Protein AF-A0A6I4MBM7-F1 (afdb_monomer_lite)

Radius of gyration: 20.81 Å; chains: 1; bounding box: 54×32×77 Å

Secondary structure (DSSP, 8-state):
-THHHHHHHHHHHHHHHHHHHHHTTPEEPPPPSS-----TTTTT--TTEEEEE-TT----HHHHHHHHHHHHHHT-SEEEEEETT--HHHHHHHHHH-S--SSEEEEEHHHHHHH--SSHHHHHHHHTTS---EEEEEESS--S-SS-TTTTHHHHHHHTT--HHHHHHHHHHHHHHHHHHHHH-TTTHHHHHHHHHHHHHHHHTTSS---TTHHHHHHTHHHHHHHHHHHHHHS-PPP----PPPPPPTT--

pLDDT: mean 87.83, std 12.63, range [48.22, 98.44]

Foldseek 3Di:
DQPLLVVLLVVLLVVLVVLLVLLQPAAAQDQPPDPPPPDVVVVVPPPFKDKDFAPQFDDDPSLRVSQSVVCVVVVFQKEAEAELQQALLLSVLCSVQHVHSQGMMMHTVVLCVVQPQVHSLSSVLSVVVPPTRYDYHYYHDPRDDPDDNLPCPLVNCVSSVHPLCNSQVVVVVSLVSLVVLCVVDVVNSVSSVLSQLCSLVSNPPPGSHDHNCSNVCSVCVNPVSVVSSVSNVPPPRDPDPDRDPPDPDPPDD

Structure (mmCIF, N/CA/C/O backbone):
data_AF-A0A6I4MBM7-F1
#
_entry.id   AF-A0A6I4MBM7-F1
#
loop_
_atom_site.group_PDB
_atom_site.id
_atom_site.type_symbol
_atom_site.label_atom_id
_atom_site.label_alt_id
_atom_site.label_comp_id
_atom_site.label_asym_id
_atom_site.label_entity_id
_atom_site.label_seq_id
_atom_site.pdbx_PDB_ins_code
_atom_site.Cartn_x
_atom_site.Cartn_y
_atom_site.Cartn_z
_atom_site.occupancy
_atom_site.B_iso_or_equiv
_atom_site.auth_seq_id
_atom_site.auth_comp_id
_atom_site.auth_asym_id
_atom_site.auth_atom_id
_atom_site.pdbx_PDB_model_num
ATOM 1 N N . MET A 1 1 ? 20.628 -9.141 -28.224 1.00 70.56 1 MET A N 1
ATOM 2 C CA . MET A 1 1 ? 20.728 -10.347 -27.369 1.00 70.56 1 MET A CA 1
ATOM 3 C C . MET A 1 1 ? 19.476 -10.420 -26.505 1.00 70.56 1 MET A C 1
ATOM 5 O O . MET A 1 1 ? 19.372 -9.699 -25.522 1.00 70.56 1 MET A O 1
ATOM 9 N N . ILE A 1 2 ? 18.534 -11.300 -26.856 1.00 89.62 2 ILE A N 1
ATOM 10 C CA . ILE A 1 2 ? 17.172 -11.347 -26.280 1.00 89.62 2 ILE A CA 1
ATOM 11 C C . ILE A 1 2 ? 17.159 -11.727 -24.784 1.00 89.62 2 ILE A C 1
ATOM 13 O O . ILE A 1 2 ? 16.221 -11.405 -24.057 1.00 89.62 2 ILE A O 1
ATOM 17 N N . ALA A 1 3 ? 18.215 -12.387 -24.299 1.00 92.75 3 ALA A N 1
ATOM 18 C CA . ALA A 1 3 ? 18.258 -12.963 -22.958 1.00 92.75 3 ALA A CA 1
ATOM 19 C C . ALA A 1 3 ? 18.091 -11.929 -21.828 1.00 92.75 3 ALA A C 1
ATOM 21 O O . ALA A 1 3 ? 17.366 -12.198 -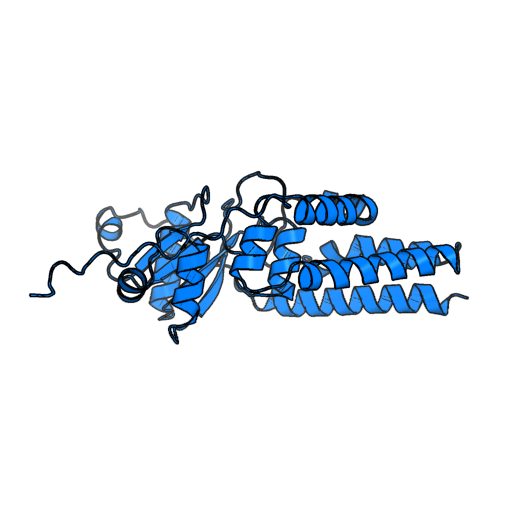20.874 1.00 92.75 3 ALA A O 1
ATOM 22 N N . VAL A 1 4 ? 18.712 -10.745 -21.922 1.00 94.12 4 VAL A N 1
ATOM 23 C CA . VAL A 1 4 ? 18.706 -9.770 -20.812 1.00 94.12 4 VAL A CA 1
ATOM 24 C C . VAL A 1 4 ? 17.314 -9.157 -20.584 1.00 94.12 4 VAL A C 1
ATOM 26 O O . VAL A 1 4 ? 16.814 -9.278 -19.462 1.00 94.12 4 VAL A O 1
ATOM 29 N N . PRO A 1 5 ? 16.628 -8.568 -21.590 1.00 94.75 5 PRO A N 1
ATOM 30 C CA . PRO A 1 5 ? 15.269 -8.056 -21.394 1.00 94.75 5 PRO A CA 1
ATOM 31 C C . PRO A 1 5 ? 14.280 -9.137 -20.948 1.00 94.75 5 PRO A C 1
ATOM 33 O O . PRO A 1 5 ? 13.441 -8.877 -20.085 1.00 94.75 5 PRO A O 1
ATOM 36 N N . ALA A 1 6 ? 14.407 -10.356 -21.485 1.00 95.56 6 ALA A N 1
ATOM 37 C CA . ALA A 1 6 ? 13.561 -11.483 -21.105 1.00 95.56 6 ALA A CA 1
ATOM 38 C C . ALA A 1 6 ? 13.753 -11.880 -19.631 1.00 95.56 6 ALA A C 1
ATOM 40 O O . ALA A 1 6 ? 12.768 -12.071 -18.918 1.00 95.56 6 ALA A O 1
ATOM 41 N N . LEU A 1 7 ? 14.999 -11.944 -19.145 1.00 96.62 7 LEU A N 1
ATOM 42 C CA . LEU A 1 7 ? 15.302 -12.236 -17.740 1.00 96.62 7 LEU A CA 1
ATOM 43 C C . LEU A 1 7 ? 14.788 -11.140 -16.798 1.00 96.62 7 LEU A C 1
ATOM 45 O O . LEU A 1 7 ? 14.188 -11.456 -15.769 1.00 96.62 7 LEU A O 1
ATOM 49 N N . VAL A 1 8 ? 14.963 -9.862 -17.155 1.00 97.19 8 VAL A N 1
ATOM 50 C CA . VAL A 1 8 ? 14.431 -8.736 -16.364 1.00 97.19 8 VAL A CA 1
ATOM 51 C C . VAL A 1 8 ? 12.903 -8.799 -16.303 1.00 97.19 8 VAL A C 1
ATOM 53 O O . VAL A 1 8 ? 12.328 -8.719 -15.215 1.00 97.19 8 VAL A O 1
ATOM 56 N N 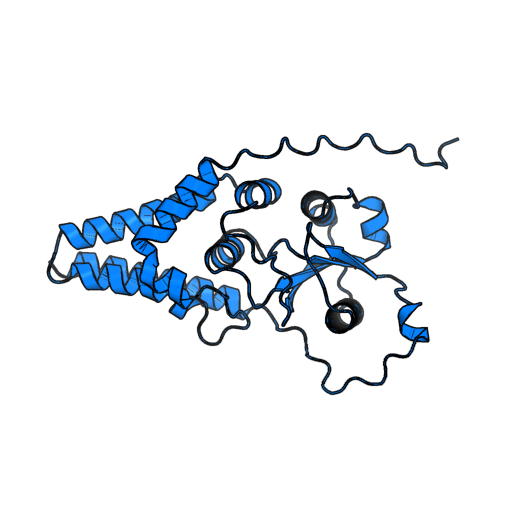. ALA A 1 9 ? 12.237 -9.005 -17.443 1.00 97.50 9 ALA A N 1
ATOM 57 C CA . ALA A 1 9 ? 10.784 -9.148 -17.502 1.00 97.50 9 ALA A CA 1
ATOM 58 C C . ALA A 1 9 ? 10.293 -10.333 -16.652 1.00 97.50 9 ALA A C 1
ATOM 60 O O . ALA A 1 9 ? 9.369 -10.173 -15.852 1.00 97.50 9 ALA A O 1
ATOM 61 N N . ALA A 1 10 ? 10.942 -11.496 -16.761 1.00 97.56 10 ALA A N 1
ATOM 62 C CA . ALA A 1 10 ? 10.609 -12.680 -15.972 1.00 97.56 10 ALA A CA 1
ATOM 63 C C . ALA A 1 10 ? 10.765 -12.432 -14.462 1.00 97.56 10 ALA A C 1
ATOM 65 O O . ALA A 1 10 ? 9.873 -12.784 -13.689 1.00 97.56 10 ALA A O 1
ATOM 66 N N . GLY A 1 11 ? 11.847 -11.768 -14.040 1.00 98.00 11 GLY A N 1
ATOM 67 C CA . GLY A 1 11 ? 12.073 -11.402 -12.639 1.00 98.00 11 GLY A CA 1
ATOM 68 C C . GLY A 1 11 ? 10.996 -10.464 -12.084 1.00 98.00 11 GLY A C 1
ATOM 69 O O . GLY A 1 11 ? 10.483 -10.690 -10.986 1.00 98.00 11 GLY A O 1
ATOM 70 N N . LEU A 1 12 ? 10.592 -9.452 -12.860 1.00 98.00 12 LEU A N 1
ATOM 71 C CA . LEU A 1 12 ? 9.515 -8.526 -12.487 1.00 98.00 12 LEU A CA 1
ATOM 72 C C . LEU A 1 12 ? 8.162 -9.237 -12.357 1.00 98.00 12 LEU A C 1
ATOM 74 O O . LEU A 1 12 ? 7.426 -8.997 -11.397 1.00 98.00 12 LEU A O 1
ATOM 78 N N . VAL A 1 13 ? 7.839 -10.130 -13.297 1.00 98.06 13 VAL A N 1
ATOM 79 C CA . VAL A 1 13 ? 6.605 -10.930 -13.253 1.00 98.06 13 VAL A CA 1
ATOM 80 C C . VAL A 1 13 ? 6.616 -11.875 -12.051 1.00 98.06 13 VAL A C 1
ATOM 82 O O . VAL A 1 13 ? 5.609 -11.978 -11.348 1.00 98.06 13 VAL A O 1
ATOM 85 N N . ALA A 1 14 ? 7.746 -12.523 -11.763 1.00 98.06 14 ALA A N 1
ATOM 86 C CA . ALA A 1 14 ? 7.885 -13.398 -10.604 1.00 98.06 14 ALA A CA 1
ATOM 87 C C . ALA A 1 14 ? 7.693 -12.638 -9.277 1.00 98.06 14 ALA A C 1
ATOM 89 O O . ALA A 1 14 ? 6.942 -13.106 -8.414 1.00 98.06 14 ALA A O 1
ATOM 90 N N . ASP A 1 15 ? 8.290 -11.447 -9.123 1.00 97.62 15 ASP A N 1
ATOM 91 C CA . ASP A 1 15 ? 8.064 -10.593 -7.945 1.00 97.62 15 ASP A CA 1
ATOM 92 C C . ASP A 1 15 ? 6.592 -10.172 -7.828 1.00 97.62 15 ASP A C 1
ATOM 94 O O . ASP A 1 15 ? 5.995 -10.295 -6.756 1.00 97.62 15 ASP A O 1
ATOM 98 N N . ALA A 1 16 ? 5.967 -9.765 -8.938 1.00 97.88 16 ALA A N 1
ATOM 99 C CA . ALA A 1 16 ? 4.549 -9.413 -8.962 1.00 97.88 16 ALA A CA 1
ATOM 100 C C . ALA A 1 16 ? 3.658 -10.585 -8.518 1.00 97.88 16 ALA A C 1
ATOM 102 O O . ALA A 1 16 ? 2.761 -10.401 -7.695 1.00 97.88 16 ALA A O 1
ATOM 103 N N . MET A 1 17 ? 3.932 -11.805 -8.990 1.00 98.19 17 MET A N 1
ATOM 104 C CA . MET A 1 17 ? 3.196 -13.002 -8.570 1.00 98.19 17 MET A CA 1
ATOM 105 C C . MET A 1 17 ? 3.423 -13.331 -7.093 1.00 98.19 17 MET A C 1
ATOM 107 O O . MET A 1 17 ? 2.481 -13.719 -6.399 1.00 98.19 17 MET A O 1
ATOM 111 N N . ARG A 1 18 ? 4.642 -13.142 -6.577 1.00 97.69 18 ARG A N 1
ATOM 112 C CA . ARG A 1 18 ? 4.935 -13.296 -5.146 1.00 97.69 18 ARG A CA 1
ATOM 113 C C . ARG A 1 18 ? 4.124 -12.307 -4.306 1.00 97.69 18 ARG A C 1
ATOM 115 O O . ARG A 1 18 ? 3.515 -12.712 -3.315 1.00 97.69 18 ARG A O 1
ATOM 122 N N . LEU A 1 19 ? 4.079 -11.037 -4.707 1.00 96.88 19 LEU A N 1
ATOM 123 C CA . LEU A 1 19 ? 3.281 -10.009 -4.032 1.00 96.88 19 LEU A CA 1
ATOM 124 C C . LEU A 1 19 ? 1.780 -10.304 -4.133 1.00 96.88 19 LEU A C 1
ATOM 126 O O . LEU A 1 19 ? 1.083 -10.198 -3.128 1.00 96.88 19 LEU A O 1
ATOM 130 N N . ARG A 1 20 ? 1.293 -10.773 -5.289 1.00 97.44 20 ARG A N 1
ATOM 131 C CA . ARG A 1 20 ? -0.098 -11.220 -5.464 1.00 97.44 20 ARG A CA 1
ATOM 132 C C . ARG A 1 20 ? -0.457 -12.356 -4.508 1.00 97.44 20 ARG A C 1
ATOM 134 O O . ARG A 1 20 ? -1.507 -12.311 -3.881 1.00 97.44 20 ARG A O 1
ATOM 141 N N . ARG A 1 21 ? 0.419 -13.355 -4.347 1.00 96.81 21 ARG A N 1
ATOM 142 C CA . ARG A 1 21 ? 0.215 -14.463 -3.393 1.00 96.81 21 ARG A CA 1
ATOM 143 C C . ARG A 1 21 ? 0.174 -13.980 -1.945 1.00 96.81 21 ARG A C 1
ATOM 145 O O . ARG A 1 21 ? -0.606 -14.509 -1.163 1.00 96.81 21 ARG A O 1
ATOM 152 N N . ARG A 1 22 ? 0.988 -12.980 -1.581 1.00 95.88 22 ARG A N 1
ATOM 153 C CA . ARG A 1 22 ? 0.899 -12.328 -0.261 1.00 95.88 22 ARG A CA 1
ATOM 154 C C . ARG A 1 22 ? -0.433 -11.602 -0.105 1.00 95.88 22 ARG A C 1
ATOM 156 O O . ARG A 1 22 ? -1.065 -11.736 0.934 1.00 95.88 22 ARG A O 1
ATOM 163 N N . LEU A 1 23 ? -0.863 -10.887 -1.142 1.00 95.88 23 LEU A N 1
ATOM 164 C CA . LEU A 1 23 ? -2.112 -10.136 -1.134 1.00 95.88 23 LEU A CA 1
ATOM 165 C C . LEU A 1 23 ? -3.355 -11.044 -1.078 1.00 95.88 23 LEU A C 1
ATOM 167 O O . LEU A 1 23 ? -4.346 -10.696 -0.449 1.00 95.88 23 LEU A O 1
ATOM 171 N N . ALA A 1 24 ? -3.294 -12.229 -1.683 1.00 95.25 24 ALA A N 1
ATOM 172 C CA . ALA A 1 24 ? -4.376 -13.212 -1.653 1.00 95.25 24 ALA A CA 1
ATOM 173 C C . ALA A 1 24 ? -4.663 -13.780 -0.250 1.00 95.25 24 ALA A C 1
ATOM 175 O O . ALA A 1 24 ? -5.681 -14.437 -0.069 1.00 95.25 24 ALA A O 1
ATOM 176 N N . ARG A 1 25 ? -3.784 -13.539 0.735 1.00 94.69 25 ARG A N 1
ATOM 177 C CA . ARG A 1 25 ? -3.996 -13.942 2.134 1.00 94.69 25 ARG A CA 1
ATOM 178 C C . ARG A 1 25 ? -4.895 -12.985 2.910 1.00 94.69 25 ARG A C 1
ATOM 180 O O . ARG A 1 25 ? -5.320 -13.335 4.001 1.00 94.69 25 ARG A O 1
ATOM 187 N N . PHE A 1 26 ? -5.143 -11.785 2.386 1.00 94.69 26 PHE A N 1
ATOM 188 C CA . PHE A 1 26 ? -6.038 -10.844 3.043 1.00 94.69 26 PHE A CA 1
ATOM 189 C C . PHE A 1 26 ? -7.485 -11.191 2.723 1.00 94.69 26 PHE A C 1
ATOM 191 O O . PHE A 1 26 ? -7.854 -11.396 1.563 1.00 94.69 26 PHE A O 1
ATOM 198 N N . HIS A 1 27 ? -8.313 -11.193 3.757 1.00 93.56 27 HIS A N 1
ATOM 199 C CA . HIS A 1 27 ? -9.742 -11.422 3.631 1.00 93.56 27 HIS A CA 1
ATOM 200 C C . HIS A 1 27 ? -10.463 -10.091 3.422 1.00 93.56 27 HIS A C 1
ATOM 202 O O . HIS A 1 27 ? -10.053 -9.051 3.943 1.00 93.56 27 HIS A O 1
ATOM 208 N N . ARG A 1 28 ? -11.545 -10.099 2.637 1.00 94.81 28 ARG A N 1
ATOM 209 C CA . ARG A 1 28 ? -12.483 -8.971 2.650 1.00 94.81 28 ARG A CA 1
ATOM 210 C C . ARG A 1 28 ? -13.355 -9.100 3.881 1.00 94.81 28 ARG A C 1
ATOM 212 O O . ARG A 1 28 ? -13.877 -10.184 4.134 1.00 94.81 28 ARG A O 1
ATOM 219 N N . LEU A 1 29 ? -13.562 -7.986 4.575 1.00 91.94 29 LEU A N 1
ATOM 220 C CA . LEU A 1 29 ? -14.561 -7.923 5.627 1.00 91.94 29 LEU A CA 1
ATOM 221 C C . LEU A 1 29 ? -15.924 -8.318 5.023 1.00 91.94 29 LEU A C 1
ATOM 223 O O . LEU A 1 29 ? -16.303 -7.749 3.986 1.00 91.94 29 LEU A O 1
ATOM 227 N N . PRO A 1 30 ? -16.651 -9.285 5.612 1.00 84.88 30 PRO A N 1
ATOM 228 C CA . PRO A 1 30 ? -17.964 -9.672 5.126 1.00 84.88 30 PRO A CA 1
ATOM 229 C C . PRO A 1 30 ? -18.870 -8.444 5.080 1.00 84.88 30 PRO A C 1
ATOM 231 O O . PRO A 1 30 ? -19.064 -7.758 6.082 1.00 84.88 30 PRO A O 1
ATOM 234 N N . GLN A 1 31 ? -19.426 -8.139 3.908 1.00 78.00 31 GLN A N 1
ATOM 235 C CA . GLN A 1 31 ? -20.459 -7.115 3.842 1.00 78.00 31 GLN A CA 1
ATOM 236 C C . GLN A 1 31 ? -21.712 -7.664 4.532 1.00 78.00 31 GLN A C 1
ATOM 238 O O . GLN A 1 31 ? -22.158 -8.758 4.164 1.00 78.00 31 GLN A O 1
ATOM 243 N N . PRO A 1 32 ? -22.307 -6.942 5.499 1.00 67.62 32 PRO A N 1
ATOM 244 C CA . PRO A 1 32 ? -23.571 -7.367 6.080 1.00 67.62 32 PRO A CA 1
ATOM 245 C C . PRO A 1 32 ? -24.613 -7.474 4.957 1.00 67.62 32 PRO A C 1
ATOM 247 O O . PRO A 1 32 ? -24.937 -6.490 4.294 1.00 67.62 32 PRO A O 1
ATOM 250 N N . ARG A 1 33 ? -25.111 -8.697 4.709 1.00 63.38 33 ARG A N 1
ATOM 251 C CA . ARG A 1 33 ? -25.977 -9.049 3.560 1.00 63.38 33 ARG A CA 1
ATOM 252 C C . ARG A 1 33 ? -27.333 -8.333 3.544 1.00 63.38 33 ARG A C 1
ATOM 254 O O . ARG A 1 33 ? -28.048 -8.387 2.548 1.00 63.38 33 ARG A O 1
ATOM 261 N N . ARG A 1 34 ? -27.700 -7.672 4.634 1.00 60.66 34 ARG A N 1
ATOM 262 C CA . ARG A 1 34 ? -28.872 -6.809 4.775 1.00 60.66 34 ARG A CA 1
ATOM 263 C C . ARG A 1 34 ? -28.676 -6.060 6.081 1.00 60.66 34 ARG A C 1
ATOM 265 O O . ARG A 1 34 ? -28.401 -6.701 7.091 1.00 60.66 34 ARG A O 1
ATOM 272 N N . ALA A 1 35 ? -28.796 -4.737 6.065 1.00 57.34 35 ALA A N 1
ATOM 273 C CA . ALA A 1 35 ? -28.872 -3.978 7.302 1.00 57.34 35 ALA A CA 1
ATOM 274 C C . ALA A 1 35 ? -30.142 -4.432 8.032 1.00 57.34 35 ALA A C 1
ATOM 276 O O . ALA A 1 35 ? -31.248 -4.031 7.667 1.00 57.34 35 ALA A O 1
ATOM 277 N N . ALA A 1 36 ? -29.998 -5.299 9.037 1.00 59.16 36 ALA A N 1
ATOM 278 C CA . ALA A 1 36 ? -30.950 -5.261 10.132 1.00 59.16 36 ALA A CA 1
ATOM 279 C C . ALA A 1 36 ? -30.990 -3.794 10.606 1.00 59.16 36 ALA A C 1
ATOM 281 O O . ALA A 1 36 ? -29.930 -3.153 10.619 1.00 59.16 36 ALA A O 1
ATOM 282 N N . PRO A 1 37 ? -32.175 -3.225 10.889 1.00 60.22 37 PRO A N 1
ATOM 283 C CA . PRO A 1 37 ? -32.265 -1.851 11.354 1.00 60.22 37 PRO A CA 1
ATOM 284 C C . PRO A 1 37 ? -31.272 -1.665 12.498 1.00 60.22 37 PRO A C 1
ATOM 286 O O . PRO A 1 37 ? -31.267 -2.464 13.433 1.00 60.22 37 PRO A O 1
ATOM 289 N N . LEU A 1 38 ? -30.398 -0.663 12.384 1.00 58.50 38 LEU A N 1
ATOM 290 C CA . LEU A 1 38 ? -29.451 -0.330 13.442 1.00 58.50 38 LEU A CA 1
ATOM 291 C C . LEU A 1 38 ? -30.276 -0.036 14.696 1.00 58.50 38 LEU A C 1
ATOM 293 O O . LEU A 1 38 ? -30.947 0.996 14.760 1.00 58.50 38 LEU A O 1
ATOM 297 N N . SER A 1 39 ? -30.287 -0.954 15.664 1.00 57.72 39 SER A N 1
ATOM 298 C CA . SER A 1 39 ? -30.897 -0.656 16.951 1.00 57.72 39 SER A CA 1
ATOM 299 C C . SER A 1 39 ? -29.980 0.343 17.655 1.00 57.72 39 SER A C 1
ATOM 301 O O . SER A 1 39 ? -28.766 0.152 17.754 1.00 57.72 39 SER A O 1
ATOM 303 N N . TRP A 1 40 ? -30.553 1.454 18.114 1.00 58.41 40 TRP A N 1
ATOM 304 C CA . TRP A 1 40 ? -29.816 2.475 18.862 1.00 58.41 40 TRP A CA 1
ATOM 305 C C . TRP A 1 40 ? -29.232 1.933 20.176 1.00 58.41 40 TRP A C 1
ATOM 307 O O . TRP A 1 40 ? -28.274 2.491 20.702 1.00 58.41 40 TRP A O 1
ATOM 317 N N . GLU A 1 41 ? -29.764 0.816 20.674 1.00 56.53 41 GLU A N 1
ATOM 318 C CA . GLU A 1 41 ? -29.260 0.098 21.846 1.00 56.53 41 GLU A CA 1
ATOM 319 C C . GLU A 1 41 ? -27.907 -0.576 21.567 1.00 56.53 41 GLU A C 1
ATOM 321 O O . GLU A 1 41 ? -26.987 -0.441 22.371 1.00 56.53 41 GLU A O 1
ATOM 326 N N . GLY A 1 42 ? -27.707 -1.158 20.376 1.00 53.62 42 GLY A N 1
ATOM 327 C CA . GLY A 1 42 ? -26.417 -1.740 19.973 1.00 53.62 42 GLY A CA 1
ATOM 328 C C . GLY A 1 42 ? -25.308 -0.712 19.701 1.00 53.62 42 GLY A C 1
ATOM 329 O O . GLY A 1 42 ? -24.133 -1.066 19.650 1.00 53.62 42 GLY A O 1
ATOM 330 N N . LEU A 1 43 ? -25.656 0.573 19.551 1.00 55.84 43 LEU A N 1
ATOM 331 C CA . LEU A 1 43 ? -24.690 1.675 19.430 1.00 55.84 43 LEU A CA 1
ATOM 332 C C . LEU A 1 43 ? -24.074 2.079 20.780 1.00 55.84 43 LEU A C 1
ATOM 334 O O . LEU A 1 43 ? -23.012 2.704 20.785 1.00 55.84 43 LEU A O 1
ATOM 338 N N . ARG A 1 44 ? -24.712 1.736 21.910 1.00 54.16 44 ARG A N 1
ATOM 339 C CA . ARG A 1 44 ? -24.199 2.024 23.262 1.00 54.16 44 ARG A CA 1
ATOM 340 C C . ARG A 1 44 ? -23.292 0.924 23.816 1.00 54.16 44 ARG A C 1
ATOM 342 O O . ARG A 1 44 ? -22.426 1.232 24.626 1.00 54.16 44 ARG A O 1
ATOM 349 N N . GLU A 1 45 ? -23.409 -0.312 23.337 1.00 53.66 45 GLU A N 1
ATOM 350 C CA . GLU A 1 45 ? -22.556 -1.435 23.752 1.00 53.66 45 GLU A CA 1
ATOM 351 C C . GLU A 1 45 ? -21.398 -1.679 22.774 1.00 53.66 45 GLU A C 1
ATOM 353 O O . GLU A 1 45 ? -21.256 -2.732 22.149 1.00 53.66 45 GLU A O 1
ATOM 358 N N . SER A 1 46 ? -20.485 -0.710 22.700 1.00 59.91 46 SER A N 1
ATOM 359 C CA . SER A 1 46 ? -19.100 -0.993 22.283 1.00 59.91 46 SER A CA 1
ATOM 360 C C . SER A 1 46 ? -18.310 -1.567 23.468 1.00 59.91 46 SER A C 1
ATOM 362 O O . SER A 1 46 ? -17.199 -1.133 23.743 1.00 59.91 46 SER A O 1
ATOM 364 N N . ALA A 1 47 ? -18.908 -2.489 24.232 1.00 69.88 47 ALA A N 1
ATOM 365 C CA . ALA A 1 47 ? -18.226 -3.124 25.351 1.00 69.88 47 ALA A CA 1
ATOM 366 C C . ALA A 1 47 ? -17.042 -3.922 24.781 1.00 69.88 47 ALA A C 1
ATOM 368 O O . ALA A 1 47 ? -17.240 -4.896 24.047 1.00 69.88 47 ALA A O 1
ATOM 369 N N . GLY A 1 48 ? -15.832 -3.426 25.036 1.00 90.56 48 GLY A N 1
ATOM 370 C CA . GLY A 1 48 ? -14.569 -4.090 24.734 1.00 90.56 48 GLY A CA 1
ATOM 371 C C . GLY A 1 48 ? -13.815 -3.609 23.496 1.00 90.56 48 GLY A C 1
ATOM 372 O O . GLY A 1 48 ? -12.639 -3.906 23.412 1.00 90.56 48 GLY A O 1
ATOM 373 N N . TYR A 1 49 ? -14.396 -2.858 22.552 1.00 94.69 49 TYR A N 1
ATOM 374 C CA . TYR A 1 49 ? -13.663 -2.435 21.343 1.00 94.69 49 TYR A CA 1
ATOM 375 C C . TYR A 1 49 ? -13.908 -0.981 20.971 1.00 94.69 49 TYR A C 1
ATOM 377 O O . TYR A 1 49 ? -15.052 -0.527 20.936 1.00 94.69 49 TYR A O 1
ATOM 385 N N . ASP A 1 50 ? -12.841 -0.289 20.579 1.00 94.19 50 ASP A N 1
ATOM 386 C CA . ASP A 1 50 ? -12.927 1.023 19.950 1.00 94.19 50 ASP A CA 1
ATOM 387 C C . ASP A 1 50 ? -12.156 1.067 18.627 1.00 94.19 50 ASP A C 1
ATOM 389 O O . ASP A 1 50 ? -11.391 0.166 18.285 1.00 94.19 50 ASP A O 1
ATOM 393 N N . VAL A 1 51 ? -12.414 2.099 17.828 1.00 93.44 51 VAL A N 1
ATOM 394 C CA . VAL A 1 51 ? -11.824 2.259 16.503 1.00 93.44 51 VAL A CA 1
ATOM 395 C C . VAL A 1 51 ? -10.946 3.491 16.483 1.00 93.44 51 VAL A C 1
ATOM 397 O O . VAL A 1 51 ? -11.428 4.615 16.604 1.00 93.44 51 VAL A O 1
ATOM 400 N N . ILE A 1 52 ? -9.659 3.264 16.251 1.00 93.50 52 ILE A N 1
ATOM 401 C CA . ILE A 1 52 ? -8.677 4.320 16.045 1.00 93.50 52 ILE A CA 1
ATOM 402 C C . ILE A 1 52 ? -8.435 4.517 14.551 1.00 93.50 52 ILE A C 1
ATOM 404 O O . ILE A 1 52 ? -8.405 3.562 13.773 1.00 93.50 52 ILE A O 1
ATOM 408 N N . GLY A 1 53 ? -8.260 5.768 14.141 1.00 90.81 53 GLY A N 1
ATOM 409 C CA . GLY A 1 53 ? -7.974 6.149 12.763 1.00 90.81 53 GLY A CA 1
ATOM 410 C C . GLY A 1 53 ? -6.785 7.094 12.696 1.00 90.81 53 GLY A C 1
ATOM 411 O O . GLY A 1 53 ? -6.561 7.882 13.610 1.00 90.81 53 GLY A O 1
ATOM 412 N N . ALA A 1 54 ? -6.026 7.018 11.608 1.00 87.50 54 ALA A N 1
ATOM 413 C CA . ALA A 1 54 ? -5.067 8.048 11.247 1.00 87.50 54 ALA A CA 1
ATOM 414 C C . ALA A 1 54 ? -5.793 9.363 10.926 1.00 87.50 54 ALA A C 1
ATOM 416 O O . ALA A 1 54 ? -6.966 9.363 10.539 1.00 87.50 54 ALA A O 1
ATOM 417 N N . ASP A 1 55 ? -5.083 10.486 11.029 1.00 82.38 55 ASP A N 1
ATOM 418 C CA . ASP A 1 55 ? -5.656 11.806 10.773 1.00 82.38 55 ASP A CA 1
ATOM 419 C C . ASP A 1 55 ? -6.349 11.890 9.404 1.00 82.38 55 ASP A C 1
ATOM 421 O O . ASP A 1 55 ? -5.762 11.647 8.344 1.00 82.38 55 ASP A O 1
ATOM 425 N N . GLY A 1 56 ? -7.631 12.260 9.433 1.00 81.19 56 GLY A N 1
ATOM 426 C CA . GLY A 1 56 ? -8.473 12.393 8.245 1.00 81.19 56 GLY A CA 1
ATOM 427 C C . GLY A 1 56 ? -9.036 11.080 7.691 1.00 81.19 56 GLY A C 1
ATOM 428 O O . GLY A 1 56 ? -9.728 11.122 6.671 1.00 81.19 56 GLY A O 1
ATOM 429 N N . ALA A 1 57 ? -8.784 9.933 8.330 1.00 85.75 57 ALA A N 1
ATOM 430 C CA . ALA A 1 57 ? -9.469 8.688 8.001 1.00 85.75 57 ALA A CA 1
ATOM 431 C C . ALA A 1 57 ? -10.937 8.761 8.453 1.00 85.75 57 ALA A C 1
ATOM 433 O O . ALA A 1 57 ? -11.236 9.057 9.608 1.00 85.75 57 ALA A O 1
ATOM 434 N N . VAL A 1 58 ? -11.869 8.479 7.539 1.00 86.81 58 VAL A N 1
ATOM 435 C CA . VAL A 1 58 ? -13.312 8.516 7.823 1.00 86.81 58 VAL A CA 1
ATOM 436 C C . VAL A 1 58 ? -13.906 7.134 7.617 1.00 86.81 58 VAL A C 1
ATOM 438 O O . VAL A 1 58 ? -13.996 6.656 6.488 1.00 86.81 58 VAL A O 1
ATOM 441 N N . ILE A 1 59 ? -14.348 6.502 8.703 1.00 88.19 59 ILE A N 1
ATOM 442 C CA . ILE A 1 59 ? -14.931 5.158 8.691 1.00 88.19 59 ILE A CA 1
ATOM 443 C C . ILE A 1 59 ? -16.447 5.277 8.833 1.00 88.19 59 ILE A C 1
ATOM 445 O O . ILE A 1 59 ? -16.951 5.848 9.796 1.00 88.19 59 ILE A O 1
ATOM 449 N N . SER A 1 60 ? -17.195 4.725 7.875 1.00 89.12 60 SER A N 1
ATOM 450 C CA . SER A 1 60 ? -18.659 4.678 7.982 1.00 89.12 60 SER A CA 1
ATOM 451 C C . SER A 1 60 ? -19.097 3.828 9.181 1.00 89.12 60 SER A C 1
ATOM 453 O O . SER A 1 60 ? -18.466 2.810 9.472 1.00 89.12 60 SER A O 1
ATOM 455 N N . ALA A 1 61 ? -20.222 4.175 9.810 1.00 87.56 61 ALA A N 1
ATOM 456 C CA . ALA A 1 61 ? -20.764 3.424 10.945 1.00 87.56 61 ALA A CA 1
ATOM 457 C C . ALA A 1 61 ? -20.976 1.930 10.629 1.00 87.56 61 ALA A C 1
ATOM 459 O O . ALA A 1 61 ? -20.654 1.081 11.452 1.00 87.56 61 ALA A O 1
ATOM 460 N N . ASN A 1 62 ? -21.424 1.601 9.411 1.00 87.56 62 ASN A N 1
ATOM 461 C CA . ASN A 1 62 ? -21.621 0.214 8.977 1.00 87.56 62 ASN A CA 1
ATOM 462 C C . ASN A 1 62 ? -20.309 -0.580 8.943 1.00 87.56 62 ASN A C 1
ATOM 464 O O . ASN A 1 62 ? -20.268 -1.715 9.407 1.00 87.56 62 ASN A O 1
ATOM 468 N N . VAL A 1 63 ? -19.232 0.015 8.414 1.00 91.12 63 VAL A N 1
ATOM 469 C CA . VAL A 1 63 ? -17.904 -0.622 8.408 1.00 91.12 63 VAL A CA 1
ATOM 470 C C . VAL A 1 63 ? -17.362 -0.737 9.827 1.00 91.12 63 VAL A C 1
ATOM 472 O O . VAL A 1 63 ? -16.840 -1.790 10.170 1.00 91.12 63 VAL A O 1
ATOM 475 N N . ARG A 1 64 ? -17.528 0.303 10.658 1.00 91.69 64 ARG A N 1
ATOM 476 C CA . ARG A 1 64 ? -17.129 0.279 12.073 1.00 91.69 64 ARG A CA 1
ATOM 477 C C . ARG A 1 64 ? -17.797 -0.889 12.801 1.00 91.69 64 ARG A C 1
ATOM 479 O O . ARG A 1 64 ? -17.112 -1.691 13.420 1.00 91.69 64 ARG A O 1
ATOM 486 N N . HIS A 1 65 ? -19.115 -1.017 12.672 1.00 89.75 65 HIS A N 1
ATOM 487 C CA . HIS A 1 65 ? -19.887 -2.072 13.323 1.00 89.75 65 HIS A CA 1
ATOM 488 C C . HIS A 1 65 ? -19.515 -3.468 12.807 1.00 89.75 65 HIS A C 1
ATOM 490 O O . HIS A 1 65 ? -19.269 -4.363 13.607 1.00 89.75 65 HIS A O 1
ATOM 496 N N . ALA A 1 66 ? -19.407 -3.646 11.486 1.00 91.62 66 ALA A N 1
ATOM 497 C CA . ALA A 1 66 ? -19.001 -4.923 10.901 1.00 91.62 66 ALA A CA 1
ATOM 498 C C . ALA A 1 66 ? -17.575 -5.326 11.315 1.00 91.62 66 ALA A C 1
ATOM 500 O O . ALA A 1 66 ? -17.317 -6.502 11.542 1.00 91.62 66 ALA A O 1
ATOM 501 N N . ALA A 1 67 ? -16.661 -4.361 11.438 1.00 93.56 67 ALA A N 1
ATOM 502 C CA . ALA A 1 67 ? -15.297 -4.612 11.885 1.00 93.56 67 ALA A CA 1
ATOM 503 C C . ALA A 1 67 ? -15.235 -4.975 13.377 1.00 93.56 67 ALA A C 1
ATOM 505 O O . ALA A 1 67 ? -14.538 -5.919 13.728 1.00 93.56 67 ALA A O 1
ATOM 506 N N . ILE A 1 68 ? -15.994 -4.284 14.237 1.00 93.88 68 ILE A N 1
ATOM 507 C CA . ILE A 1 68 ? -16.106 -4.623 15.668 1.00 93.88 68 ILE A CA 1
ATOM 508 C C . ILE A 1 68 ? -16.709 -6.017 15.850 1.00 93.88 68 ILE A C 1
ATOM 510 O O . ILE A 1 68 ? -16.171 -6.817 16.609 1.00 93.88 68 ILE A O 1
ATOM 514 N N . ALA A 1 69 ? -17.800 -6.320 15.142 1.00 92.06 69 ALA A N 1
ATOM 515 C CA . ALA A 1 69 ? -18.415 -7.642 15.182 1.00 92.06 69 ALA A CA 1
ATOM 516 C C . ALA A 1 69 ? -17.419 -8.722 14.743 1.00 92.06 69 ALA A C 1
ATOM 518 O O . ALA A 1 69 ? -17.252 -9.711 15.441 1.00 92.06 69 ALA A O 1
ATOM 519 N N . HIS A 1 70 ? -16.690 -8.486 13.647 1.00 93.69 70 HIS A N 1
ATOM 520 C CA . HIS A 1 70 ? -15.673 -9.420 13.179 1.00 93.69 70 HIS A CA 1
ATOM 521 C C . HIS A 1 70 ? -14.564 -9.640 14.209 1.00 93.69 70 HIS A C 1
ATOM 523 O O . HIS A 1 70 ? -14.297 -10.788 14.533 1.00 93.69 70 HIS A O 1
ATOM 529 N N . ALA A 1 71 ? -13.973 -8.567 14.753 1.00 94.88 71 ALA A N 1
ATOM 530 C CA . ALA A 1 71 ? -12.918 -8.663 15.762 1.00 94.88 71 ALA A CA 1
ATOM 531 C C . ALA A 1 71 ? -13.377 -9.461 16.991 1.00 94.88 71 ALA A C 1
ATOM 533 O O . ALA A 1 71 ? -12.652 -10.339 17.452 1.00 94.88 71 ALA A O 1
ATOM 534 N N . ARG A 1 72 ? -14.607 -9.208 17.458 1.00 93.94 72 ARG A N 1
ATOM 535 C CA . ARG A 1 72 ? -15.228 -9.927 18.575 1.00 93.94 72 ARG A CA 1
ATOM 536 C C . ARG A 1 72 ? -15.458 -11.405 18.259 1.00 93.94 72 ARG A C 1
ATOM 538 O O . ARG A 1 72 ? -15.101 -12.251 19.071 1.00 93.94 72 ARG A O 1
ATOM 545 N N . ASP A 1 73 ? -16.029 -11.716 17.098 1.00 93.25 73 ASP A N 1
ATOM 546 C CA . ASP A 1 73 ? -16.341 -13.093 16.690 1.00 93.25 73 ASP A CA 1
ATOM 547 C C . ASP A 1 73 ? -15.074 -13.948 16.527 1.00 93.25 73 ASP A C 1
ATOM 549 O O . ASP A 1 73 ? -15.109 -15.160 16.741 1.00 93.25 73 ASP A O 1
ATOM 553 N N . THR A 1 74 ? -13.952 -13.329 16.150 1.00 94.62 74 THR A N 1
ATOM 554 C CA . THR A 1 74 ? -12.650 -13.996 16.010 1.00 94.62 74 THR A CA 1
ATOM 555 C C . THR A 1 74 ? -11.769 -13.904 17.256 1.00 94.62 74 THR A C 1
ATOM 557 O O . THR A 1 74 ? -10.717 -14.532 17.271 1.00 94.62 74 THR A O 1
ATOM 560 N N . GLY A 1 75 ? -12.170 -13.141 18.279 1.00 94.94 75 GLY A N 1
ATOM 561 C CA . GLY A 1 75 ? -11.377 -12.925 19.493 1.00 94.94 75 GLY A CA 1
ATOM 562 C C . GLY A 1 75 ? -10.066 -12.165 19.262 1.00 94.94 75 GLY A C 1
ATOM 563 O O . GLY A 1 75 ? -9.096 -12.419 19.963 1.00 94.94 75 GLY A O 1
ATOM 564 N N . LEU A 1 76 ? -10.019 -11.269 18.270 1.00 95.88 76 LEU A N 1
ATOM 565 C CA . LEU A 1 76 ? -8.815 -10.497 17.947 1.00 95.88 76 LEU A CA 1
ATOM 566 C C . LEU A 1 76 ? -8.668 -9.312 18.895 1.00 95.88 76 LEU A C 1
ATOM 568 O O . LEU A 1 76 ? -9.629 -8.575 19.107 1.00 95.88 76 LEU A O 1
ATOM 572 N N . ASP A 1 77 ? -7.456 -9.056 19.367 1.00 96.00 77 ASP A N 1
ATOM 573 C CA . ASP A 1 77 ? -7.131 -7.862 20.149 1.00 96.00 77 ASP A CA 1
ATOM 574 C C . ASP A 1 77 ? -7.044 -6.615 19.265 1.00 96.00 77 ASP A C 1
ATOM 576 O O . ASP A 1 77 ? -7.470 -5.517 19.646 1.00 96.00 77 ASP A O 1
ATOM 580 N N . VAL A 1 78 ? -6.482 -6.789 18.065 1.00 96.00 78 VAL A N 1
ATOM 581 C CA . VAL A 1 78 ? -6.265 -5.722 17.089 1.00 96.00 78 VAL A CA 1
ATOM 582 C C . VAL A 1 78 ? -6.666 -6.196 15.694 1.00 96.00 78 VAL A C 1
ATOM 584 O O . VAL A 1 78 ? -6.136 -7.163 15.153 1.00 96.00 78 VAL A O 1
ATOM 587 N N . LEU A 1 79 ? -7.572 -5.464 15.055 1.00 96.31 79 LEU A N 1
ATOM 588 C CA . LEU A 1 79 ? -7.992 -5.709 13.679 1.00 96.31 79 LEU A CA 1
ATOM 589 C C . LEU A 1 79 ? -7.627 -4.510 12.800 1.00 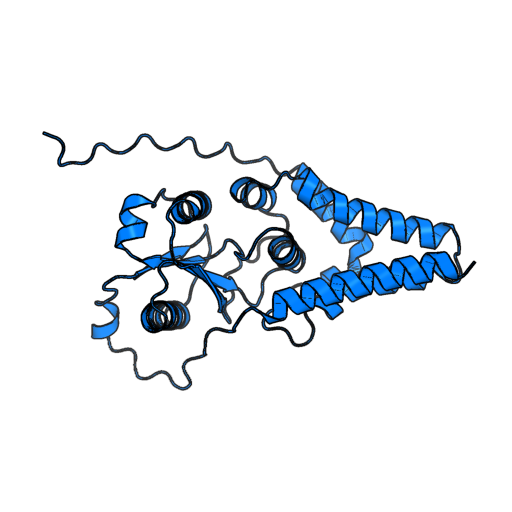96.31 79 LEU A C 1
ATOM 591 O O . LEU A 1 79 ? -8.307 -3.481 12.813 1.00 96.31 79 LEU A O 1
ATOM 595 N N . GLY A 1 80 ? -6.569 -4.652 12.002 1.00 95.06 80 GLY A N 1
ATOM 596 C CA . GLY A 1 80 ? -6.141 -3.643 11.035 1.00 95.06 80 GLY A CA 1
ATOM 597 C C . GLY A 1 80 ? -7.113 -3.536 9.857 1.00 95.06 80 GLY A C 1
ATOM 598 O O . GLY A 1 80 ? -7.432 -4.529 9.197 1.00 95.06 80 GLY A O 1
ATOM 599 N N . LEU A 1 81 ? -7.571 -2.322 9.552 1.00 95.38 81 LEU A N 1
ATOM 600 C CA . LEU A 1 81 ? -8.510 -2.058 8.462 1.00 95.38 81 LEU A CA 1
ATOM 601 C C . LEU A 1 81 ? -7.766 -1.512 7.243 1.00 95.38 81 LEU A C 1
ATOM 603 O O . LEU A 1 81 ? -7.279 -0.380 7.227 1.00 95.38 81 LEU A O 1
ATOM 607 N N . ILE A 1 82 ? -7.715 -2.317 6.183 1.00 95.44 82 ILE A N 1
ATOM 608 C CA . ILE A 1 82 ? -7.054 -1.965 4.927 1.00 95.44 82 ILE A CA 1
ATOM 609 C C . ILE A 1 82 ? -8.094 -1.390 3.960 1.00 95.44 82 ILE A C 1
ATOM 611 O O . ILE A 1 82 ? -8.984 -2.120 3.516 1.00 95.44 82 ILE A O 1
ATOM 615 N N . PRO A 1 83 ? -7.990 -0.114 3.562 1.00 94.19 83 PRO A N 1
ATOM 616 C CA . PRO A 1 83 ? -8.926 0.469 2.610 1.00 94.19 83 PRO A CA 1
ATOM 617 C C . PRO A 1 83 ? -8.803 -0.234 1.255 1.00 94.19 83 PRO A C 1
ATOM 619 O O . PRO A 1 83 ? -7.702 -0.358 0.713 1.00 94.19 83 PRO A O 1
ATOM 622 N N . ALA A 1 84 ? -9.920 -0.668 0.670 1.00 94.62 84 ALA A N 1
ATOM 623 C CA . ALA A 1 84 ? -9.897 -1.316 -0.640 1.00 94.62 84 ALA A CA 1
ATOM 624 C C . ALA A 1 84 ? -9.345 -0.397 -1.745 1.00 94.62 84 ALA A C 1
ATOM 626 O O . ALA A 1 84 ? -8.774 -0.893 -2.712 1.00 94.62 84 ALA A O 1
ATOM 627 N N . ASP A 1 85 ? -9.482 0.923 -1.599 1.00 93.44 85 ASP A N 1
ATOM 628 C CA . ASP A 1 85 ? -9.096 1.927 -2.596 1.00 93.44 85 ASP A CA 1
ATOM 629 C C . ASP A 1 85 ? -7.679 2.502 -2.415 1.00 93.44 85 ASP A C 1
ATOM 631 O O . ASP A 1 85 ? -7.331 3.522 -3.025 1.00 93.44 85 ASP A O 1
ATOM 635 N N . LEU A 1 86 ? -6.855 1.839 -1.598 1.00 93.44 86 LEU A N 1
ATOM 636 C CA . LEU A 1 86 ? -5.494 2.248 -1.262 1.00 93.44 86 LEU A CA 1
ATOM 637 C C . LEU A 1 86 ? -4.657 2.562 -2.522 1.00 93.44 86 LEU A C 1
ATOM 639 O O . LEU A 1 86 ? -4.614 1.730 -3.428 1.00 93.44 86 LEU A O 1
ATOM 643 N N . PRO A 1 87 ? -3.949 3.710 -2.602 1.00 94.19 87 PRO A N 1
ATOM 644 C CA . PRO A 1 87 ? -3.111 4.020 -3.758 1.00 94.19 87 PRO A CA 1
ATOM 645 C C . PRO A 1 87 ? -2.065 2.935 -4.034 1.00 94.19 87 PRO A C 1
ATOM 647 O O . PRO A 1 87 ? -1.486 2.388 -3.092 1.00 94.19 87 PRO A O 1
ATOM 650 N N . VAL A 1 88 ? -1.755 2.681 -5.310 1.00 95.81 88 VAL A N 1
ATOM 651 C CA . VAL A 1 88 ? -0.839 1.607 -5.745 1.00 95.81 88 VAL A CA 1
ATOM 652 C C . VAL A 1 88 ? 0.482 1.639 -4.984 1.00 95.81 88 VAL A C 1
ATOM 654 O O . VAL A 1 88 ? 0.936 0.603 -4.506 1.00 95.81 88 VAL A O 1
ATOM 657 N N . THR A 1 89 ? 1.094 2.817 -4.843 1.00 94.25 89 THR A N 1
ATOM 658 C CA . THR A 1 89 ? 2.374 2.964 -4.133 1.00 94.25 89 THR A CA 1
ATOM 659 C C . THR A 1 89 ? 2.263 2.505 -2.680 1.00 94.25 89 THR A C 1
ATOM 661 O O . THR A 1 89 ? 3.075 1.701 -2.235 1.00 94.25 89 THR A O 1
ATOM 664 N N . ARG A 1 90 ? 1.228 2.956 -1.959 1.00 92.81 90 ARG A N 1
ATOM 665 C CA . ARG A 1 90 ? 0.998 2.586 -0.555 1.00 92.81 90 ARG A CA 1
ATOM 666 C C . ARG A 1 90 ? 0.695 1.100 -0.406 1.00 92.81 90 ARG A C 1
ATOM 668 O O . ARG A 1 90 ? 1.240 0.461 0.484 1.00 92.81 90 ARG A O 1
ATOM 675 N N . ALA A 1 91 ? -0.114 0.543 -1.302 1.00 95.44 91 ALA A N 1
ATOM 676 C CA . ALA A 1 91 ? -0.427 -0.880 -1.305 1.00 95.44 91 ALA A CA 1
ATOM 677 C C . ALA A 1 91 ? 0.817 -1.748 -1.564 1.00 95.44 91 ALA A C 1
ATOM 679 O O . ALA A 1 91 ? 1.007 -2.765 -0.901 1.00 95.44 91 ALA A O 1
ATOM 680 N N . LEU A 1 92 ? 1.697 -1.340 -2.486 1.00 95.88 92 LEU A N 1
ATOM 681 C CA . LEU A 1 92 ? 2.957 -2.046 -2.738 1.00 95.88 92 LEU A CA 1
ATOM 682 C C . LEU A 1 92 ? 3.937 -1.928 -1.566 1.00 95.88 92 LEU A C 1
ATOM 684 O O . LEU A 1 92 ? 4.574 -2.924 -1.229 1.00 95.88 92 LEU A O 1
ATOM 688 N N . ASP A 1 93 ? 4.056 -0.757 -0.938 1.00 94.25 93 ASP A N 1
ATOM 689 C CA . ASP A 1 93 ? 4.905 -0.591 0.247 1.00 94.25 93 ASP A CA 1
ATOM 690 C C . ASP A 1 93 ? 4.388 -1.422 1.421 1.00 94.25 93 ASP A C 1
ATOM 692 O O . ASP A 1 93 ? 5.178 -2.107 2.072 1.00 94.25 93 ASP A O 1
ATOM 696 N N . MET A 1 94 ? 3.067 -1.421 1.642 1.00 94.31 94 MET A N 1
ATOM 697 C CA . MET A 1 94 ? 2.412 -2.274 2.630 1.00 94.31 94 MET A CA 1
ATOM 698 C C . MET A 1 94 ? 2.817 -3.719 2.365 1.00 94.31 94 MET A C 1
ATOM 700 O O . MET A 1 94 ? 3.507 -4.312 3.181 1.00 94.31 94 MET A O 1
ATOM 704 N N . LEU A 1 95 ? 2.541 -4.248 1.170 1.00 95.00 95 LEU A N 1
ATOM 705 C CA . LEU A 1 95 ? 2.883 -5.626 0.814 1.00 95.00 95 LEU A CA 1
ATOM 706 C C . LEU A 1 95 ? 4.373 -5.958 0.911 1.00 95.00 95 LEU A C 1
ATOM 708 O O . LEU A 1 95 ? 4.705 -7.136 1.001 1.00 95.00 95 LEU A O 1
ATOM 712 N N . ARG A 1 96 ? 5.278 -4.982 0.853 1.00 94.31 96 ARG A N 1
ATOM 713 C CA . ARG A 1 96 ? 6.722 -5.217 0.970 1.00 94.31 96 ARG A CA 1
ATOM 714 C C . ARG A 1 96 ? 7.181 -5.235 2.419 1.00 94.31 96 ARG A C 1
ATOM 716 O O . ARG A 1 96 ? 7.969 -6.115 2.765 1.00 94.31 96 ARG A O 1
ATOM 723 N N . HIS A 1 97 ? 6.662 -4.335 3.247 1.00 92.62 97 HIS A N 1
ATOM 724 C CA . HIS A 1 97 ? 7.241 -4.037 4.556 1.00 92.62 97 HIS A CA 1
ATOM 725 C C . HIS A 1 97 ? 6.357 -4.405 5.748 1.00 92.62 97 HIS A C 1
ATOM 727 O O . HIS A 1 97 ? 6.881 -4.627 6.834 1.00 92.62 97 HIS A O 1
ATOM 733 N N . THR A 1 98 ? 5.040 -4.489 5.576 1.00 90.25 98 THR A N 1
ATOM 734 C CA . THR A 1 98 ? 4.099 -4.687 6.687 1.00 90.25 98 THR A CA 1
ATOM 735 C C . THR A 1 98 ? 2.848 -5.462 6.238 1.00 90.25 98 THR A C 1
ATOM 737 O O . THR A 1 98 ? 2.753 -5.948 5.111 1.00 90.25 98 THR A O 1
ATOM 740 N N . ARG A 1 99 ? 1.900 -5.676 7.146 1.00 87.25 99 ARG A N 1
ATOM 741 C CA . ARG A 1 99 ? 0.530 -6.094 6.811 1.00 87.25 99 ARG A CA 1
ATOM 742 C C . ARG A 1 99 ? -0.488 -4.977 7.051 1.00 87.25 99 ARG A C 1
ATOM 744 O O . ARG A 1 99 ? -1.580 -5.064 6.507 1.00 87.25 99 ARG A O 1
ATOM 751 N N . ASP A 1 100 ? -0.097 -3.918 7.761 1.00 88.19 100 ASP A N 1
ATOM 752 C CA . ASP A 1 100 ? -0.952 -2.773 8.072 1.00 88.19 100 ASP A CA 1
ATOM 753 C C . ASP A 1 100 ? -0.835 -1.668 7.015 1.00 88.19 100 ASP A C 1
ATOM 755 O O . ASP A 1 100 ? 0.264 -1.255 6.635 1.00 88.19 100 ASP A O 1
ATOM 759 N N . ALA A 1 101 ? -1.976 -1.154 6.560 1.00 87.06 101 ALA A N 1
ATOM 760 C CA . ALA A 1 101 ? -2.043 -0.004 5.667 1.00 87.06 101 ALA A CA 1
ATOM 761 C C . ALA A 1 101 ? -1.825 1.330 6.401 1.00 87.06 101 ALA A C 1
ATOM 763 O O . ALA A 1 101 ? -1.485 2.324 5.758 1.00 87.06 101 ALA A O 1
ATOM 764 N N . GLY A 1 102 ? -1.996 1.352 7.724 1.00 86.88 102 GLY A N 1
ATOM 765 C CA . GLY A 1 102 ? -1.755 2.511 8.572 1.00 86.88 102 GLY A CA 1
ATOM 766 C C . GLY A 1 102 ? -2.871 3.558 8.565 1.00 86.88 102 GLY A C 1
ATOM 767 O O . GLY A 1 102 ? -2.573 4.744 8.673 1.00 86.88 102 GLY A O 1
ATOM 768 N N . PHE A 1 103 ? -4.127 3.145 8.358 1.00 89.25 103 PHE A N 1
ATOM 769 C CA . PHE A 1 103 ? -5.270 4.067 8.245 1.00 89.25 103 PHE A CA 1
ATOM 770 C C . PHE A 1 103 ? -6.250 3.961 9.397 1.00 89.25 103 PHE A C 1
ATOM 772 O O . PHE A 1 103 ? -6.761 4.983 9.843 1.00 89.25 103 PHE A O 1
ATOM 779 N N . ALA A 1 104 ? -6.577 2.745 9.814 1.00 93.00 104 ALA A N 1
ATOM 780 C CA . ALA A 1 104 ? -7.532 2.510 10.874 1.00 93.00 104 ALA A CA 1
ATOM 781 C C . ALA A 1 104 ? -7.366 1.105 11.434 1.00 93.00 104 ALA A C 1
ATOM 783 O O . ALA A 1 104 ? -6.989 0.185 10.708 1.00 93.00 104 ALA A O 1
ATOM 784 N N . ALA A 1 105 ? -7.707 0.945 12.705 1.00 95.31 105 ALA A N 1
ATOM 785 C CA . ALA A 1 105 ? -7.731 -0.337 13.381 1.00 95.31 105 ALA A CA 1
ATOM 786 C C . ALA A 1 105 ? -8.877 -0.361 14.392 1.00 95.31 105 ALA A C 1
ATOM 788 O O . ALA A 1 105 ? -9.209 0.666 14.989 1.00 95.31 105 ALA A O 1
ATOM 789 N N . VAL A 1 106 ? -9.477 -1.532 14.576 1.00 95.44 106 VAL A N 1
ATOM 790 C CA . VAL A 1 106 ? -10.313 -1.821 15.745 1.00 95.44 106 VAL A CA 1
ATOM 791 C C . VAL A 1 106 ? -9.399 -2.405 16.813 1.00 95.44 106 VAL A C 1
ATOM 793 O O . VAL A 1 106 ? -8.598 -3.282 16.502 1.00 95.44 106 VAL A O 1
ATOM 796 N N . VAL A 1 107 ? -9.481 -1.901 18.037 1.00 96.12 107 VAL A N 1
ATOM 797 C CA . VAL A 1 107 ? -8.583 -2.262 19.139 1.00 96.12 107 VAL A CA 1
ATOM 798 C C . VAL A 1 107 ? -9.416 -2.551 20.376 1.00 96.12 107 VAL A C 1
ATOM 800 O O . VAL A 1 107 ? -10.381 -1.829 20.647 1.00 96.12 107 VAL A O 1
ATOM 803 N N . HIS A 1 108 ? -9.048 -3.590 21.121 1.00 95.69 108 HIS A N 1
ATOM 804 C CA . HIS A 1 108 ? -9.671 -3.873 22.406 1.00 95.69 108 HIS A CA 1
ATOM 805 C C . HIS A 1 108 ? -9.449 -2.703 23.383 1.00 95.69 108 HIS A C 1
ATOM 807 O O . HIS A 1 108 ? -8.330 -2.205 23.511 1.00 95.69 108 HIS A O 1
ATOM 813 N N . THR A 1 109 ? -10.492 -2.235 24.071 1.00 93.75 109 THR A N 1
ATOM 814 C CA . THR A 1 109 ? -10.439 -1.002 24.882 1.00 93.75 109 THR A CA 1
ATOM 815 C C . THR A 1 109 ? -9.417 -1.080 26.010 1.00 93.75 109 THR A C 1
ATOM 817 O O . THR A 1 109 ? -8.735 -0.097 26.269 1.00 93.75 109 THR A O 1
ATOM 820 N N . GLU A 1 110 ? -9.247 -2.254 26.621 1.00 92.56 110 GLU A N 1
ATOM 821 C CA . GLU A 1 110 ? -8.262 -2.455 27.696 1.00 92.56 110 GLU A CA 1
ATOM 822 C C . GLU A 1 110 ? -6.823 -2.242 27.204 1.00 92.56 110 GLU A C 1
ATOM 824 O O . GLU A 1 110 ? -6.028 -1.584 27.865 1.00 92.56 110 GLU A O 1
ATOM 829 N N . LEU A 1 111 ? -6.499 -2.727 26.000 1.00 93.38 111 LEU A N 1
ATOM 830 C CA . LEU A 1 111 ? -5.190 -2.490 25.386 1.00 93.38 111 LEU A CA 1
ATOM 831 C C . LEU A 1 111 ? -5.041 -1.043 24.925 1.00 93.38 111 LEU A C 1
ATOM 833 O O . LEU A 1 111 ? -3.940 -0.485 24.933 1.00 93.38 111 LEU A O 1
ATOM 837 N N . LEU A 1 112 ? -6.144 -0.439 24.485 1.00 93.06 112 LEU A N 1
ATOM 838 C CA . LEU A 1 112 ? -6.141 0.934 24.019 1.00 93.06 112 LEU A CA 1
ATOM 839 C C . LEU A 1 112 ? -5.839 1.907 25.161 1.00 93.06 112 LEU A C 1
ATOM 841 O O . LEU A 1 112 ? -5.037 2.811 24.951 1.00 93.06 112 LEU A O 1
ATOM 845 N N . ASP A 1 113 ? -6.397 1.710 26.354 1.00 91.31 113 ASP A N 1
ATOM 846 C CA . ASP A 1 113 ? -6.161 2.594 27.504 1.00 91.31 113 ASP A CA 1
ATOM 847 C C . ASP A 1 113 ? -4.670 2.690 27.878 1.00 91.31 113 ASP A C 1
ATOM 849 O O . ASP A 1 113 ? -4.168 3.778 28.183 1.00 91.31 113 ASP A O 1
ATOM 853 N N . ASP A 1 114 ? -3.932 1.584 27.756 1.00 89.12 114 ASP A N 1
ATOM 854 C CA . ASP A 1 114 ? -2.492 1.533 28.027 1.00 89.12 114 ASP A CA 1
ATOM 855 C C . ASP A 1 114 ? -1.639 2.034 26.846 1.00 89.12 114 ASP A C 1
ATOM 857 O O . ASP A 1 114 ? -0.602 2.697 27.020 1.00 89.12 114 ASP A O 1
ATOM 861 N N . ALA A 1 115 ? -2.052 1.717 25.616 1.00 91.25 115 ALA A N 1
ATOM 862 C CA . ALA A 1 115 ? -1.265 1.984 24.416 1.00 91.25 115 ALA A CA 1
ATOM 863 C C . ALA A 1 115 ? -1.557 3.342 23.759 1.00 91.25 115 ALA A C 1
ATOM 865 O O . ALA A 1 115 ? -0.734 3.803 22.960 1.00 91.25 115 ALA A O 1
ATOM 866 N N . TYR A 1 116 ? -2.685 3.992 24.061 1.00 90.06 116 TYR A N 1
ATOM 867 C CA . TYR A 1 116 ? -3.131 5.185 23.347 1.00 90.06 116 TYR A CA 1
ATOM 868 C C . TYR A 1 116 ? -2.179 6.364 23.543 1.00 90.06 116 TYR A C 1
ATOM 870 O O . TYR A 1 116 ? -1.797 6.750 24.648 1.00 90.06 116 TYR A O 1
ATOM 878 N N . THR A 1 117 ? -1.794 6.965 22.421 1.00 86.38 117 THR A N 1
ATOM 879 C CA . THR A 1 117 ? -0.858 8.101 22.391 1.00 86.38 117 THR A CA 1
ATOM 880 C C . THR A 1 117 ? -1.455 9.363 21.781 1.00 86.38 117 THR A C 1
ATOM 882 O O . THR A 1 117 ? -0.775 10.384 21.726 1.00 86.38 117 THR A O 1
ATOM 885 N N . GLY A 1 118 ? -2.704 9.311 21.311 1.00 84.50 118 GLY A N 1
ATOM 886 C CA . GLY A 1 118 ? -3.314 10.379 20.514 1.00 84.50 118 GLY A CA 1
ATOM 887 C C . GLY A 1 118 ? -2.949 10.349 19.026 1.00 84.50 118 GLY A C 1
ATOM 888 O O . GLY A 1 118 ? -3.622 11.004 18.243 1.00 84.50 118 GLY A O 1
ATOM 889 N N . ASP A 1 119 ? -1.936 9.572 18.626 1.00 85.81 119 ASP A N 1
ATOM 890 C CA . ASP A 1 119 ? -1.559 9.337 17.228 1.00 85.81 119 ASP A CA 1
ATOM 891 C C . ASP A 1 119 ? -1.717 7.851 16.878 1.00 85.81 119 ASP A C 1
ATOM 893 O O . ASP A 1 119 ? -1.289 6.968 17.628 1.00 85.81 119 ASP A O 1
ATOM 897 N N . TYR A 1 120 ? -2.304 7.562 15.717 1.00 86.81 120 TYR A N 1
ATOM 898 C CA . TYR A 1 120 ? -2.518 6.194 15.245 1.00 86.81 120 TYR A CA 1
ATOM 899 C C . TYR A 1 120 ? -1.200 5.417 15.140 1.00 86.81 120 TYR A C 1
ATOM 901 O O . TYR A 1 120 ? -1.097 4.290 15.622 1.00 86.81 120 TYR A O 1
ATOM 909 N N . THR A 1 121 ? -0.173 6.020 14.537 1.00 84.25 121 THR A N 1
ATOM 910 C CA . THR A 1 121 ? 1.079 5.318 14.213 1.00 84.25 121 THR A CA 1
ATOM 911 C C . THR A 1 121 ? 1.822 4.909 15.480 1.00 84.25 121 THR A C 1
ATOM 913 O O . THR A 1 121 ? 2.271 3.768 15.616 1.00 84.25 121 THR A O 1
ATOM 916 N N . SER A 1 122 ? 1.901 5.836 16.429 1.00 84.19 122 SER A N 1
ATOM 917 C CA . SER A 1 122 ? 2.525 5.642 17.735 1.00 84.19 122 SER A CA 1
ATOM 918 C C . SER A 1 122 ? 1.740 4.642 18.593 1.00 84.19 122 SER A C 1
ATOM 920 O O . SER A 1 122 ? 2.343 3.781 19.236 1.00 84.19 122 SER A O 1
ATOM 922 N N . THR A 1 123 ? 0.404 4.686 18.539 1.00 90.12 123 THR A N 1
ATOM 923 C CA . THR A 1 123 ? -0.471 3.721 19.229 1.00 90.12 123 THR A CA 1
ATOM 924 C C . THR A 1 123 ? -0.282 2.311 18.665 1.00 90.12 123 THR A C 1
ATOM 926 O O . THR A 1 123 ? -0.016 1.383 19.421 1.00 90.12 123 THR A O 1
ATOM 929 N N . MET A 1 124 ? -0.281 2.143 17.339 1.00 90.00 124 MET A N 1
ATOM 930 C CA . MET A 1 124 ? -0.031 0.846 16.693 1.00 90.00 124 MET A CA 1
ATOM 931 C C . MET A 1 124 ? 1.396 0.324 16.903 1.00 90.00 124 MET A C 1
ATOM 933 O O . MET A 1 124 ? 1.622 -0.885 16.932 1.00 90.00 124 MET A O 1
ATOM 937 N N . ALA A 1 125 ? 2.391 1.204 17.038 1.00 86.69 125 ALA A N 1
ATOM 938 C CA . ALA A 1 125 ? 3.740 0.794 17.426 1.00 86.69 125 ALA A CA 1
ATOM 939 C C . ALA A 1 125 ? 3.768 0.230 18.857 1.00 86.69 125 ALA A C 1
ATOM 941 O O . ALA A 1 125 ? 4.394 -0.801 19.082 1.00 86.69 125 ALA A O 1
ATOM 942 N N . ARG A 1 126 ? 3.045 0.848 19.802 1.00 89.19 126 ARG A N 1
ATOM 943 C CA . ARG A 1 126 ? 2.913 0.337 21.178 1.00 89.19 126 ARG A CA 1
ATOM 944 C C . ARG A 1 126 ? 2.099 -0.948 21.262 1.00 89.19 126 ARG A C 1
ATOM 946 O O . ARG A 1 126 ? 2.505 -1.861 21.974 1.00 89.19 126 ARG A O 1
ATOM 953 N N . LEU A 1 127 ? 1.000 -1.043 20.519 1.00 90.62 127 LEU A N 1
ATOM 954 C CA . LEU A 1 127 ? 0.184 -2.257 20.462 1.00 90.62 127 LEU A CA 1
ATOM 955 C C . LEU A 1 127 ? 0.992 -3.447 19.941 1.00 90.62 127 LEU A C 1
ATOM 957 O O . LEU A 1 127 ? 0.887 -4.521 20.503 1.00 90.62 127 LEU A O 1
ATOM 961 N N . ARG A 1 128 ? 1.895 -3.245 18.970 1.00 86.56 128 ARG A N 1
ATOM 962 C CA . ARG A 1 128 ? 2.808 -4.300 18.484 1.00 86.56 128 ARG A CA 1
ATOM 963 C C . ARG A 1 128 ? 3.803 -4.826 19.526 1.00 86.56 128 ARG A C 1
ATOM 965 O O . ARG A 1 128 ? 4.424 -5.855 19.283 1.00 86.56 128 ARG A O 1
ATOM 972 N N . HIS A 1 129 ? 4.010 -4.112 20.633 1.00 86.94 129 HIS A N 1
ATOM 973 C CA . HIS A 1 129 ? 4.823 -4.599 21.751 1.00 86.94 129 HIS A CA 1
ATOM 974 C C . HIS A 1 129 ? 4.024 -5.432 22.754 1.00 86.94 129 HIS A C 1
ATOM 976 O O . HIS A 1 129 ? 4.628 -6.151 23.546 1.00 86.94 129 HIS A O 1
ATOM 982 N N . HIS A 1 130 ? 2.697 -5.333 22.722 1.00 85.06 130 HIS A N 1
ATOM 983 C CA . HIS A 1 130 ? 1.821 -6.254 23.426 1.00 85.06 130 HIS A CA 1
ATOM 984 C C . HIS A 1 130 ? 1.672 -7.469 22.504 1.00 85.06 130 HIS A C 1
ATOM 986 O O . HIS A 1 130 ? 1.526 -7.292 21.297 1.00 85.06 130 HIS A O 1
ATOM 992 N N . ASP A 1 131 ? 1.796 -8.687 23.030 1.00 85.56 131 ASP A N 1
ATOM 993 C CA . ASP A 1 131 ? 1.663 -9.949 22.277 1.00 85.56 131 ASP A CA 1
ATOM 994 C C . ASP A 1 131 ? 0.193 -10.188 21.872 1.00 85.56 131 ASP A C 1
ATOM 996 O O . ASP A 1 131 ? -0.435 -11.166 22.255 1.00 85.56 131 ASP A O 1
ATOM 1000 N N . ALA A 1 132 ? -0.378 -9.197 21.189 1.00 87.69 132 ALA A N 1
ATOM 1001 C CA . ALA A 1 132 ? -1.786 -9.036 20.895 1.00 87.69 132 ALA A CA 1
ATOM 1002 C C . ALA A 1 132 ? -2.139 -9.791 19.616 1.00 87.69 132 ALA A C 1
ATOM 1004 O O . ALA A 1 132 ? -1.453 -9.651 18.589 1.00 87.69 132 ALA A O 1
ATOM 1005 N N . ASP A 1 133 ? -3.241 -10.537 19.648 1.00 92.56 133 ASP A N 1
ATOM 1006 C CA . ASP A 1 133 ? -3.697 -11.244 18.458 1.00 92.56 133 ASP A CA 1
ATOM 1007 C C . ASP A 1 133 ? -4.147 -10.236 17.394 1.00 92.56 133 ASP A C 1
ATOM 1009 O O . ASP A 1 133 ? -5.043 -9.411 17.607 1.00 92.56 133 ASP A O 1
ATOM 1013 N N . THR A 1 134 ? -3.457 -10.257 16.253 1.00 93.12 134 THR A N 1
ATOM 1014 C CA . THR A 1 134 ? -3.571 -9.222 15.229 1.00 93.12 134 THR A CA 1
ATOM 1015 C C . THR A 1 134 ? -3.875 -9.822 13.866 1.00 93.12 134 THR A C 1
ATOM 1017 O O . THR A 1 134 ? -3.035 -10.510 13.277 1.00 93.12 134 THR A O 1
ATOM 1020 N N . ASP A 1 135 ? -5.011 -9.436 13.284 1.00 95.25 135 ASP A N 1
ATOM 1021 C CA . ASP A 1 135 ? -5.337 -9.731 11.885 1.00 95.25 135 ASP A CA 1
ATOM 1022 C C . ASP A 1 135 ? -5.656 -8.460 11.089 1.00 95.25 135 ASP A C 1
ATOM 1024 O O . ASP A 1 135 ? -5.753 -7.354 11.624 1.00 95.25 135 ASP A O 1
ATOM 1028 N N . HIS A 1 136 ? -5.739 -8.598 9.768 1.00 95.38 136 HIS A N 1
ATOM 1029 C C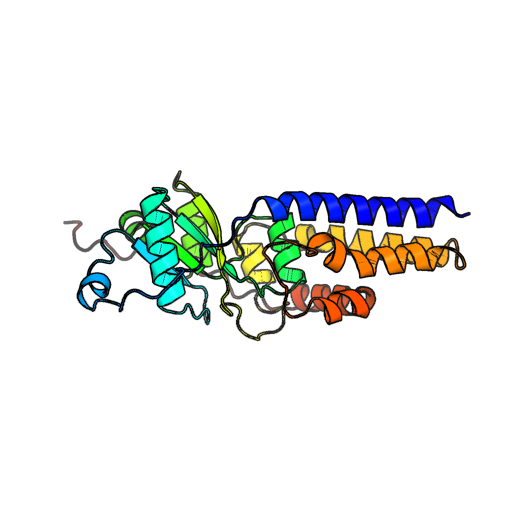A . HIS A 1 136 ? -5.965 -7.501 8.843 1.00 95.38 136 HIS A CA 1
ATOM 1030 C C . HIS A 1 136 ? -7.025 -7.860 7.811 1.00 95.38 136 HIS A C 1
ATOM 1032 O O . HIS A 1 136 ? -6.924 -8.864 7.099 1.00 95.38 136 HIS A O 1
ATOM 1038 N N . VAL A 1 137 ? -7.990 -6.962 7.639 1.00 96.12 137 VAL A N 1
ATOM 1039 C CA . VAL A 1 137 ? -9.101 -7.147 6.704 1.00 96.12 137 VAL A CA 1
ATOM 1040 C C . VAL A 1 137 ? -9.213 -5.989 5.733 1.00 96.12 137 VAL A C 1
ATOM 1042 O O . VAL A 1 137 ? -9.042 -4.819 6.077 1.00 96.12 137 VAL A O 1
ATOM 1045 N N . VAL A 1 138 ? -9.536 -6.319 4.487 1.00 96.44 138 VAL A N 1
ATOM 1046 C CA . VAL A 1 138 ? -9.815 -5.327 3.454 1.00 96.44 138 VAL A CA 1
ATOM 1047 C C . VAL A 1 138 ? -11.252 -4.850 3.588 1.00 96.44 138 VAL A C 1
ATOM 1049 O O . VAL A 1 138 ? -12.193 -5.643 3.496 1.00 96.44 138 VAL A O 1
ATOM 1052 N N . VAL A 1 139 ? -11.423 -3.542 3.748 1.00 94.50 139 VAL A N 1
ATOM 1053 C CA . VAL A 1 139 ? -12.721 -2.894 3.932 1.00 94.50 139 VAL A CA 1
ATOM 1054 C C . VAL A 1 139 ? -13.145 -2.115 2.681 1.00 94.50 139 VAL A C 1
ATOM 1056 O O . VAL A 1 139 ? -12.327 -1.416 2.076 1.00 94.50 139 VAL A O 1
ATOM 1059 N N . PRO A 1 140 ? -14.422 -2.200 2.263 1.00 87.50 140 PRO A N 1
ATOM 1060 C CA . PRO A 1 140 ? -14.925 -1.586 1.033 1.00 87.50 140 PRO A CA 1
ATOM 1061 C C . PRO A 1 140 ? -15.235 -0.088 1.212 1.00 87.50 140 PRO A C 1
ATOM 1063 O O . PRO A 1 140 ? -16.304 0.377 0.824 1.00 87.50 140 PRO A O 1
ATOM 1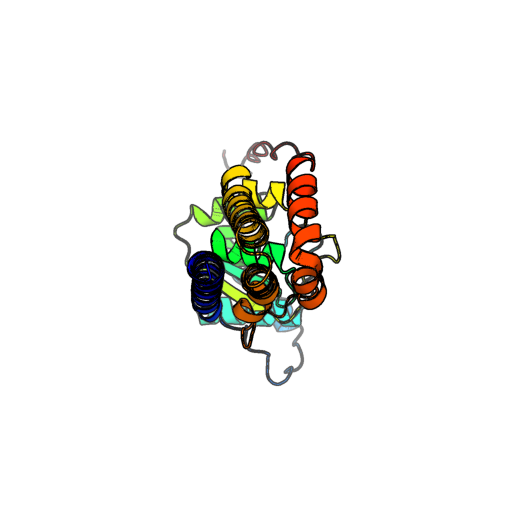066 N N . CYS A 1 141 ? -14.346 0.676 1.843 1.00 76.00 141 CYS A N 1
ATOM 1067 C CA . CYS A 1 141 ? -14.569 2.093 2.120 1.00 76.00 141 CYS A CA 1
ATOM 1068 C C . CYS A 1 141 ? -13.411 2.973 1.656 1.00 76.00 141 CYS A C 1
ATOM 1070 O O . CYS A 1 141 ? -12.246 2.577 1.648 1.00 76.00 141 CYS A O 1
ATOM 1072 N N . HIS A 1 142 ? -13.774 4.208 1.313 1.00 75.31 142 HIS A N 1
ATOM 1073 C CA . HIS A 1 142 ? -12.870 5.299 0.971 1.00 75.31 142 HIS A CA 1
ATOM 1074 C C . HIS A 1 142 ? -12.244 5.907 2.232 1.00 75.31 142 HIS A C 1
ATOM 1076 O O . HIS A 1 142 ? -12.398 7.099 2.492 1.00 75.31 142 HIS A O 1
ATOM 1082 N N . LEU A 1 143 ? -11.576 5.087 3.051 1.00 67.62 143 LEU A N 1
ATOM 1083 C CA . LEU A 1 143 ? -10.872 5.597 4.237 1.00 67.62 143 LEU A CA 1
ATOM 1084 C C . LEU A 1 143 ? -9.674 6.453 3.844 1.00 67.62 143 LEU A C 1
ATOM 1086 O O . LEU A 1 143 ? -9.213 7.259 4.646 1.00 67.62 143 LEU A O 1
ATOM 1090 N N . THR A 1 144 ? -9.136 6.249 2.637 1.00 69.06 144 THR A N 1
ATOM 109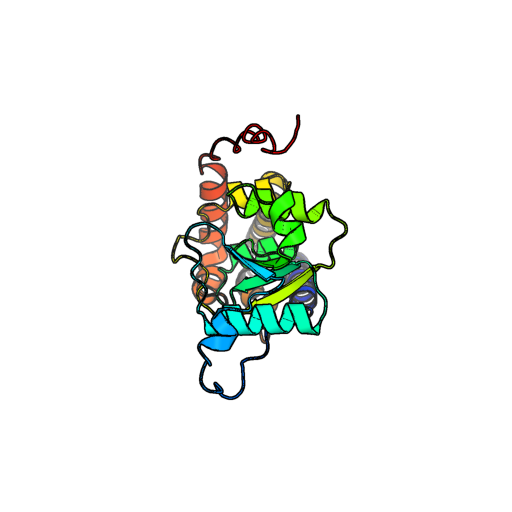1 C CA . THR A 1 144 ? -7.957 6.980 2.197 1.00 69.06 144 THR A CA 1
ATOM 1092 C C . THR A 1 144 ? -8.317 8.429 1.878 1.00 69.06 144 THR A C 1
ATOM 1094 O O . THR A 1 144 ? -9.070 8.681 0.928 1.00 69.06 144 THR A O 1
ATOM 1097 N N . PRO A 1 145 ? -7.722 9.419 2.575 1.00 71.75 145 PRO A N 1
ATOM 1098 C CA . PRO A 1 145 ? -7.844 10.806 2.157 1.00 71.75 145 PRO A CA 1
ATOM 1099 C C . PRO A 1 145 ? -7.459 10.921 0.678 1.00 71.75 145 PRO A C 1
ATOM 1101 O O . PRO A 1 145 ? -6.546 10.238 0.195 1.00 71.75 145 PRO A O 1
ATOM 1104 N N . ARG A 1 146 ? -8.130 11.788 -0.088 1.00 76.56 146 ARG A N 1
ATOM 1105 C CA . ARG A 1 146 ? -7.796 12.038 -1.509 1.00 76.56 146 ARG A CA 1
ATOM 1106 C C . ARG A 1 146 ? -6.463 12.779 -1.700 1.00 76.56 146 ARG A C 1
ATOM 1108 O O . ARG A 1 146 ? -6.208 13.354 -2.754 1.00 76.56 146 ARG A O 1
ATOM 1115 N N . SER A 1 147 ? -5.596 12.758 -0.691 1.00 75.38 147 SER A N 1
ATOM 1116 C CA . SER A 1 147 ? -4.249 13.291 -0.769 1.00 75.38 147 SER A CA 1
ATOM 1117 C C . SER A 1 147 ? -3.395 12.503 -1.777 1.00 75.38 147 SER A C 1
ATOM 1119 O O . SER A 1 147 ? -3.642 11.318 -2.041 1.00 75.38 147 SER A O 1
ATOM 1121 N N . PRO A 1 148 ? -2.376 13.148 -2.370 1.00 77.81 148 PRO A N 1
ATOM 1122 C CA . PRO A 1 148 ? -1.405 12.460 -3.212 1.00 77.81 148 PRO A CA 1
ATOM 1123 C C . PRO A 1 148 ? -0.740 11.294 -2.470 1.00 77.81 148 PRO A C 1
ATOM 1125 O O . PRO A 1 148 ? -0.427 11.416 -1.290 1.00 77.81 148 PRO A O 1
ATOM 1128 N N . ALA A 1 149 ? -0.464 10.189 -3.170 1.00 75.62 149 ALA A N 1
ATOM 1129 C CA . ALA A 1 149 ? 0.050 8.949 -2.572 1.00 75.62 149 ALA A CA 1
ATOM 1130 C C . ALA A 1 149 ? 1.382 9.102 -1.808 1.00 75.62 149 ALA A C 1
ATOM 1132 O O . ALA A 1 149 ? 1.682 8.288 -0.935 1.00 75.62 149 ALA A O 1
ATOM 1133 N N . TYR A 1 150 ? 2.174 10.130 -2.137 1.00 80.00 150 TYR A N 1
ATOM 1134 C CA . TYR A 1 150 ? 3.429 10.435 -1.450 1.00 80.00 150 TYR A CA 1
ATOM 1135 C C . TYR A 1 150 ? 3.222 11.115 -0.092 1.00 80.00 150 TYR A C 1
ATOM 1137 O O . TYR A 1 150 ? 4.103 11.001 0.746 1.00 80.00 150 TYR A O 1
ATOM 1145 N N . LYS A 1 151 ? 2.090 11.797 0.143 1.00 83.94 151 LYS A N 1
ATOM 1146 C CA . LYS A 1 151 ? 1.900 12.608 1.351 1.00 83.94 151 LYS A CA 1
ATOM 1147 C C . LYS A 1 151 ? 1.851 11.717 2.596 1.00 83.94 151 LYS A C 1
ATOM 1149 O O . LYS A 1 151 ? 1.095 10.737 2.640 1.00 83.94 151 LYS A O 1
ATOM 1154 N N . GLY A 1 152 ? 2.671 12.044 3.590 1.00 83.31 152 GLY A N 1
ATOM 1155 C CA . GLY A 1 152 ? 2.820 11.284 4.833 1.00 83.31 152 GLY A CA 1
ATOM 1156 C C . GLY A 1 152 ? 3.437 9.896 4.640 1.00 83.31 152 GLY A C 1
ATOM 1157 O O . GLY A 1 152 ? 3.312 9.039 5.520 1.00 83.31 152 GLY A O 1
ATOM 1158 N N . ARG A 1 153 ? 4.034 9.609 3.472 1.00 88.50 153 ARG A N 1
ATOM 1159 C CA . ARG A 1 153 ? 4.635 8.294 3.189 1.00 88.50 153 ARG A CA 1
ATOM 1160 C C . ARG A 1 153 ? 5.898 8.101 4.006 1.00 88.50 153 ARG A C 1
ATOM 1162 O O . ARG A 1 153 ? 6.085 7.020 4.560 1.00 88.50 153 ARG A O 1
ATOM 1169 N N . ALA A 1 154 ? 6.717 9.145 4.114 1.00 88.88 154 ALA A N 1
ATOM 1170 C CA . ALA A 1 154 ? 7.938 9.100 4.900 1.00 88.88 154 ALA A CA 1
ATOM 1171 C C . ALA A 1 154 ? 7.651 8.898 6.394 1.00 88.88 154 ALA A C 1
ATOM 1173 O O . ALA A 1 154 ? 8.210 7.987 6.998 1.00 88.88 154 ALA A O 1
ATOM 1174 N N . ALA A 1 155 ? 6.710 9.667 6.954 1.00 84.50 155 ALA A N 1
ATOM 1175 C CA . ALA A 1 155 ? 6.285 9.537 8.349 1.00 84.50 155 ALA A CA 1
ATOM 1176 C C . ALA A 1 155 ? 5.751 8.130 8.668 1.00 84.50 155 ALA A C 1
ATOM 1178 O O . ALA A 1 155 ? 6.135 7.531 9.669 1.00 84.50 155 ALA A O 1
ATOM 1179 N N . TRP A 1 156 ? 4.927 7.561 7.783 1.00 85.81 156 TRP A N 1
ATOM 1180 C CA . TRP A 1 156 ? 4.411 6.203 7.954 1.00 85.81 156 TRP A CA 1
ATOM 1181 C C . TRP A 1 156 ? 5.505 5.131 7.867 1.00 85.81 156 TRP A C 1
ATOM 1183 O O . TRP A 1 156 ? 5.570 4.271 8.739 1.00 85.81 156 TRP A O 1
ATOM 1193 N N . LEU A 1 157 ? 6.396 5.186 6.865 1.00 88.94 157 LEU A N 1
ATOM 1194 C CA . LEU A 1 157 ? 7.525 4.246 6.766 1.00 88.94 157 LEU A CA 1
ATOM 1195 C C . LEU A 1 157 ? 8.427 4.329 8.003 1.00 88.94 157 LEU A C 1
ATOM 1197 O O . LEU A 1 157 ? 8.821 3.301 8.551 1.00 88.94 157 LEU A O 1
ATOM 1201 N N . HIS A 1 158 ? 8.687 5.544 8.485 1.00 85.31 158 HIS A N 1
ATOM 1202 C CA . HIS A 1 158 ? 9.451 5.769 9.704 1.00 85.31 158 HIS A CA 1
ATOM 1203 C C . HIS A 1 158 ? 8.741 5.198 10.941 1.00 85.31 158 HIS A C 1
ATOM 1205 O O . HIS A 1 158 ? 9.374 4.542 11.762 1.00 85.31 158 HIS A O 1
ATOM 1211 N N . GLY A 1 159 ? 7.421 5.369 11.058 1.00 81.38 159 GLY A N 1
ATOM 1212 C CA . GLY A 1 159 ? 6.615 4.761 12.123 1.00 81.38 159 GLY A CA 1
ATOM 1213 C C . GLY A 1 159 ? 6.533 3.230 12.067 1.00 81.38 159 GLY A C 1
ATOM 1214 O O . GLY A 1 159 ? 6.248 2.572 13.067 1.00 81.38 159 GLY A O 1
ATOM 1215 N N . LEU A 1 160 ? 6.835 2.637 10.911 1.00 83.38 160 LEU A N 1
ATOM 1216 C CA . LEU A 1 160 ? 7.050 1.197 10.770 1.00 83.38 160 LEU A CA 1
ATOM 1217 C C . LEU A 1 160 ? 8.485 0.763 11.108 1.00 83.38 160 LEU A C 1
ATOM 1219 O O . LEU A 1 160 ? 8.761 -0.433 11.076 1.00 83.38 160 LEU A O 1
ATOM 1223 N N . GLY A 1 161 ? 9.390 1.700 11.403 1.00 86.94 161 GLY A N 1
ATOM 1224 C CA . GLY A 1 161 ? 10.816 1.424 11.581 1.00 86.94 161 GLY A CA 1
ATOM 1225 C C . GLY A 1 161 ? 11.526 1.051 10.277 1.00 86.94 161 GLY A C 1
ATOM 1226 O O . GLY A 1 161 ? 12.598 0.456 10.315 1.00 86.94 161 GLY A O 1
ATOM 1227 N N . VAL A 1 162 ? 10.934 1.363 9.118 1.00 89.25 162 VAL A N 1
ATOM 1228 C CA . VAL A 1 162 ? 11.493 1.043 7.801 1.00 89.25 162 VAL A CA 1
ATOM 1229 C C . VAL A 1 162 ? 12.341 2.224 7.326 1.00 89.25 162 VAL A C 1
ATOM 1231 O O . VAL A 1 162 ? 11.790 3.296 7.052 1.00 89.25 162 VAL A O 1
ATOM 1234 N N . PRO A 1 163 ? 13.666 2.059 7.161 1.00 90.94 163 PRO A N 1
ATOM 1235 C CA . PRO A 1 163 ? 14.505 3.098 6.585 1.00 90.94 163 PRO A CA 1
ATOM 1236 C C . PRO A 1 163 ? 14.010 3.483 5.187 1.00 90.94 163 PRO A C 1
ATOM 1238 O O . PRO A 1 163 ? 13.771 2.617 4.341 1.00 90.94 163 PRO A O 1
ATOM 1241 N N . LEU A 1 164 ? 13.925 4.786 4.900 1.00 90.06 164 LEU A N 1
ATOM 1242 C CA . LEU A 1 164 ? 13.496 5.293 3.588 1.00 90.06 164 LEU A CA 1
ATOM 1243 C C . LEU A 1 164 ? 14.312 4.694 2.434 1.00 90.06 164 LEU A C 1
ATOM 1245 O O . LEU A 1 164 ? 13.754 4.323 1.401 1.00 90.06 164 LEU A O 1
ATOM 1249 N N . ALA A 1 165 ? 15.624 4.532 2.632 1.00 91.31 165 ALA A N 1
ATOM 1250 C CA . ALA A 1 165 ? 16.500 3.885 1.663 1.00 91.31 165 ALA A CA 1
ATOM 1251 C C . ALA A 1 165 ? 16.048 2.447 1.357 1.00 91.31 165 ALA A C 1
ATOM 1253 O O . ALA A 1 165 ? 15.968 2.068 0.192 1.00 91.31 165 ALA A O 1
ATOM 1254 N N . GLN A 1 166 ? 15.661 1.666 2.369 1.00 92.81 166 GLN A N 1
ATOM 1255 C CA . GLN A 1 166 ? 15.195 0.290 2.182 1.00 92.81 166 GLN A CA 1
ATOM 1256 C C . GLN A 1 166 ? 13.884 0.221 1.383 1.00 92.81 166 GLN A C 1
ATOM 1258 O O . GLN A 1 166 ? 13.688 -0.720 0.613 1.00 92.81 166 GLN A O 1
ATOM 1263 N N . ALA A 1 167 ? 13.008 1.221 1.518 1.00 91.12 167 ALA A N 1
ATOM 1264 C CA . ALA A 1 167 ? 11.766 1.292 0.748 1.00 91.12 167 ALA A CA 1
ATOM 1265 C C . ALA A 1 167 ? 11.996 1.709 -0.719 1.00 91.12 167 ALA A C 1
ATOM 1267 O O . ALA A 1 167 ? 11.312 1.234 -1.631 1.00 91.12 167 ALA A O 1
ATOM 1268 N N . VAL A 1 168 ? 12.962 2.598 -0.969 1.00 92.94 168 VAL A N 1
ATOM 1269 C CA . VAL A 1 168 ? 13.188 3.200 -2.293 1.00 92.94 168 VAL A CA 1
ATOM 1270 C C . VAL A 1 168 ? 14.179 2.398 -3.149 1.00 92.94 168 VAL A C 1
ATOM 1272 O O . VAL A 1 168 ? 13.934 2.216 -4.346 1.00 92.94 168 VAL A O 1
ATOM 1275 N N . VAL A 1 169 ? 15.254 1.862 -2.559 1.00 94.44 169 VAL A N 1
ATOM 1276 C CA . VAL A 1 169 ? 16.358 1.187 -3.273 1.00 94.44 169 VAL A CA 1
ATOM 1277 C C . VAL A 1 169 ? 15.888 0.049 -4.188 1.00 94.44 169 VAL A C 1
ATOM 1279 O O . VAL A 1 169 ? 16.267 0.065 -5.361 1.00 94.44 169 VAL A O 1
ATOM 1282 N N . PRO A 1 170 ? 15.020 -0.896 -3.765 1.00 94.50 170 PRO A N 1
ATOM 1283 C CA . PRO A 1 170 ? 14.555 -1.961 -4.657 1.00 94.50 170 PRO A CA 1
ATOM 1284 C C . PRO A 1 170 ? 13.828 -1.424 -5.894 1.00 94.50 170 PRO A C 1
ATOM 1286 O O . PRO A 1 170 ? 13.910 -1.997 -6.979 1.00 94.50 170 PRO A O 1
ATOM 1289 N N . SER A 1 171 ? 13.121 -0.301 -5.746 1.00 94.25 171 SER A N 1
ATOM 1290 C CA . SER A 1 171 ? 12.417 0.338 -6.853 1.00 94.25 171 SER A CA 1
ATOM 1291 C C . SER A 1 171 ? 13.383 1.049 -7.808 1.00 94.25 171 SER A C 1
ATOM 1293 O O . SER A 1 171 ? 13.149 1.002 -9.017 1.00 94.25 171 SER A O 1
ATOM 1295 N N . ILE A 1 172 ? 14.451 1.672 -7.287 1.00 96.12 172 ILE A N 1
ATOM 1296 C CA . ILE A 1 172 ? 15.538 2.261 -8.090 1.00 96.12 172 ILE A CA 1
ATOM 1297 C C . ILE A 1 172 ? 16.228 1.175 -8.909 1.00 96.12 172 ILE A C 1
ATOM 1299 O O . ILE A 1 172 ? 16.346 1.315 -10.123 1.00 96.12 172 ILE A O 1
ATOM 1303 N N . LEU A 1 173 ? 16.619 0.073 -8.264 1.00 96.94 173 LEU A N 1
ATOM 1304 C CA . LEU A 1 173 ? 17.284 -1.050 -8.927 1.00 96.94 173 LEU A CA 1
ATOM 1305 C C . LEU A 1 173 ? 16.412 -1.648 -10.036 1.00 96.94 173 LEU A C 1
ATOM 1307 O O . LEU A 1 173 ? 16.896 -1.864 -11.144 1.00 96.94 173 LEU A O 1
ATOM 1311 N N . ALA A 1 174 ? 15.116 -1.849 -9.778 1.00 96.94 174 ALA A N 1
ATOM 1312 C CA . ALA A 1 174 ? 14.188 -2.336 -10.795 1.00 96.94 174 ALA A CA 1
ATOM 1313 C C . ALA A 1 174 ? 14.106 -1.393 -12.009 1.00 96.94 174 ALA A C 1
ATOM 1315 O O . ALA A 1 174 ? 14.151 -1.859 -13.144 1.00 96.94 174 ALA A O 1
ATOM 1316 N N . MET A 1 175 ? 14.026 -0.075 -11.787 1.00 97.50 175 MET A N 1
ATOM 1317 C CA . MET A 1 175 ? 14.014 0.903 -12.881 1.00 97.50 175 MET A CA 1
ATOM 1318 C C . MET A 1 175 ? 15.338 0.905 -13.651 1.00 97.50 175 MET A C 1
ATOM 1320 O O . MET A 1 175 ? 15.331 0.895 -14.878 1.00 97.50 175 MET A O 1
ATOM 1324 N N . ALA A 1 176 ? 16.471 0.879 -12.945 1.00 97.81 176 ALA A N 1
ATOM 1325 C CA . ALA A 1 176 ? 17.795 0.856 -13.556 1.00 97.81 176 ALA A CA 1
ATOM 1326 C C . ALA A 1 176 ? 17.986 -0.383 -14.444 1.00 97.81 176 ALA A C 1
ATOM 1328 O O . ALA A 1 176 ? 18.476 -0.254 -15.561 1.00 97.81 176 ALA A O 1
ATOM 1329 N N . LEU A 1 177 ? 17.530 -1.560 -14.000 1.00 97.75 177 LEU A N 1
ATOM 1330 C CA . LEU A 1 177 ? 17.563 -2.789 -14.801 1.00 97.75 177 LEU A CA 1
ATOM 1331 C C . LEU A 1 177 ? 16.690 -2.697 -16.058 1.00 97.75 177 LEU A C 1
ATOM 1333 O O . LEU A 1 177 ? 17.099 -3.162 -17.119 1.00 97.75 177 LEU A O 1
ATOM 1337 N N . VAL A 1 178 ? 15.510 -2.078 -15.963 1.00 97.75 178 VAL A N 1
ATOM 1338 C CA . VAL A 1 178 ? 14.633 -1.850 -17.124 1.00 97.75 178 VAL A CA 1
ATOM 1339 C C . VAL A 1 178 ? 15.288 -0.899 -18.127 1.00 97.75 178 VAL A C 1
ATOM 1341 O O . VAL A 1 178 ? 15.296 -1.188 -19.321 1.00 97.75 178 VAL A O 1
ATOM 1344 N N . LEU A 1 179 ? 15.879 0.203 -17.656 1.00 97.31 179 LEU A N 1
ATOM 1345 C CA . LEU A 1 179 ? 16.594 1.153 -18.514 1.00 97.31 179 LEU A CA 1
ATOM 1346 C C . LEU A 1 179 ? 17.843 0.524 -19.146 1.00 97.31 179 LEU A C 1
ATOM 1348 O O . LEU A 1 179 ? 18.091 0.724 -20.332 1.00 97.31 179 LEU A O 1
ATOM 1352 N N . ALA A 1 180 ? 18.588 -0.287 -18.391 1.00 96.75 180 ALA A N 1
ATOM 1353 C CA . ALA A 1 180 ? 19.739 -1.025 -18.903 1.00 96.75 180 ALA A CA 1
ATOM 1354 C C . ALA A 1 180 ? 19.329 -2.044 -19.977 1.00 96.75 180 ALA A C 1
ATOM 1356 O O . ALA A 1 180 ? 19.980 -2.129 -21.015 1.00 96.75 180 ALA A O 1
ATOM 1357 N N . ALA A 1 181 ? 18.223 -2.772 -19.778 1.00 96.38 181 ALA A N 1
ATOM 1358 C CA . ALA A 1 181 ? 17.676 -3.679 -20.786 1.00 96.38 181 ALA A CA 1
ATOM 1359 C C . ALA A 1 181 ? 17.239 -2.933 -22.059 1.00 96.38 181 ALA A C 1
ATOM 1361 O O . ALA A 1 181 ? 17.479 -3.423 -23.161 1.00 96.38 181 ALA A O 1
ATOM 1362 N N . LEU A 1 182 ? 16.645 -1.743 -21.910 1.00 96.62 182 LEU A N 1
ATOM 1363 C CA . LEU A 1 182 ? 16.253 -0.886 -23.030 1.00 96.62 182 LEU A CA 1
ATOM 1364 C C . LEU A 1 182 ? 17.455 -0.372 -23.832 1.00 96.62 182 LEU A C 1
ATOM 1366 O O . LEU A 1 182 ? 17.398 -0.342 -25.058 1.00 96.62 182 LEU A O 1
ATOM 1370 N N . ALA A 1 183 ? 18.541 -0.009 -23.150 1.00 96.50 183 ALA A N 1
ATOM 1371 C CA . ALA A 1 183 ? 19.772 0.453 -23.785 1.00 96.50 183 ALA A CA 1
ATOM 1372 C C . ALA A 1 183 ? 20.574 -0.686 -24.442 1.00 96.50 183 ALA A C 1
ATOM 1374 O O . ALA A 1 183 ? 21.169 -0.485 -25.498 1.00 96.50 183 ALA A O 1
ATOM 1375 N N . ALA A 1 184 ? 20.593 -1.877 -23.834 1.00 96.38 184 ALA A N 1
ATOM 1376 C CA . ALA A 1 184 ? 21.367 -3.019 -24.324 1.00 96.38 184 ALA A CA 1
ATOM 1377 C C . ALA A 1 184 ? 20.760 -3.681 -25.573 1.00 96.38 184 ALA A C 1
ATOM 1379 O O . ALA A 1 184 ? 21.494 -4.216 -26.403 1.00 96.38 184 ALA A O 1
ATOM 1380 N N . ASP A 1 185 ? 19.431 -3.681 -25.702 1.00 96.56 185 ASP A N 1
ATOM 1381 C CA . ASP A 1 185 ? 18.728 -4.248 -26.855 1.00 96.56 185 ASP A CA 1
ATOM 1382 C C . ASP A 1 185 ? 17.464 -3.420 -27.152 1.00 96.56 185 ASP A C 1
ATOM 1384 O O . ASP A 1 185 ? 16.412 -3.687 -26.573 1.00 96.56 185 ASP A O 1
ATOM 1388 N N . PRO A 1 186 ? 17.522 -2.411 -28.040 1.00 95.81 186 PRO A N 1
ATOM 1389 C CA . PRO A 1 186 ? 16.374 -1.544 -28.324 1.00 95.81 186 PRO A CA 1
ATOM 1390 C C . PRO A 1 186 ? 15.163 -2.276 -28.919 1.00 95.81 186 PRO A C 1
ATOM 1392 O O . PRO A 1 186 ? 14.037 -1.799 -28.788 1.00 95.81 186 PRO A O 1
ATOM 1395 N N . GLN A 1 187 ? 15.376 -3.431 -29.562 1.00 97.00 187 GLN A N 1
ATOM 1396 C CA . GLN A 1 187 ? 14.304 -4.218 -30.170 1.00 97.00 187 GLN A CA 1
ATOM 1397 C C . GLN A 1 187 ? 13.504 -4.987 -29.109 1.00 97.00 187 GLN A C 1
ATOM 1399 O O . GLN A 1 187 ? 12.278 -5.051 -29.193 1.00 97.00 187 GLN A O 1
ATOM 1404 N N . TRP A 1 188 ? 14.177 -5.543 -28.096 1.00 96.25 188 TRP A N 1
ATOM 1405 C CA . TRP A 1 188 ? 13.542 -6.370 -27.055 1.00 96.25 188 TRP A CA 1
ATOM 1406 C C . TRP A 1 188 ? 13.393 -5.682 -25.697 1.00 96.25 188 TRP A C 1
ATOM 1408 O O . TRP A 1 188 ? 12.576 -6.089 -24.873 1.00 96.25 188 TRP A O 1
ATOM 1418 N N . GLY A 1 189 ? 14.125 -4.603 -25.467 1.00 94.88 189 GLY A N 1
ATOM 1419 C CA . GLY A 1 189 ? 14.053 -3.746 -24.293 1.00 94.88 189 GLY A CA 1
ATOM 1420 C C . GLY A 1 189 ? 12.647 -3.257 -23.924 1.00 94.88 189 GLY A C 1
ATOM 1421 O O . GLY A 1 189 ? 12.303 -3.296 -22.737 1.00 94.88 189 GLY A O 1
ATOM 1422 N N . PRO A 1 190 ? 11.781 -2.881 -24.891 1.00 97.69 190 PRO A N 1
ATOM 1423 C CA . PRO A 1 190 ? 10.394 -2.520 -24.607 1.00 97.69 190 PRO A CA 1
ATOM 1424 C C . PRO A 1 190 ? 9.607 -3.611 -23.870 1.00 97.69 190 PRO A C 1
ATOM 1426 O O . PRO A 1 190 ? 8.704 -3.283 -23.108 1.00 97.69 190 PRO A O 1
ATOM 1429 N N . VAL A 1 191 ? 9.966 -4.894 -24.009 1.00 97.00 191 VAL A N 1
ATOM 1430 C CA . VAL A 1 191 ? 9.323 -5.991 -23.262 1.00 97.00 191 VAL A CA 1
ATOM 1431 C C . VAL A 1 191 ? 9.543 -5.840 -21.755 1.00 97.00 191 VAL A C 1
ATOM 1433 O O . VAL A 1 191 ? 8.599 -6.004 -20.981 1.00 97.00 191 VAL A O 1
ATOM 1436 N N . ALA A 1 192 ? 10.752 -5.467 -21.321 1.00 96.81 192 ALA A N 1
ATOM 1437 C CA . ALA A 1 192 ? 11.043 -5.219 -19.908 1.00 96.81 192 ALA A CA 1
ATOM 1438 C C . ALA A 1 192 ? 10.269 -4.000 -19.378 1.00 96.81 192 ALA A C 1
ATOM 1440 O O . ALA A 1 192 ? 9.745 -4.035 -18.263 1.00 96.81 192 ALA A O 1
ATOM 1441 N N . LEU A 1 193 ? 10.137 -2.951 -20.196 1.00 97.75 193 LEU A N 1
ATOM 1442 C CA . LEU A 1 193 ? 9.348 -1.765 -19.863 1.00 97.75 193 LEU A CA 1
ATOM 1443 C C . LEU A 1 193 ? 7.851 -2.087 -19.742 1.00 97.75 193 LEU A C 1
ATOM 1445 O O . LEU A 1 193 ? 7.216 -1.700 -18.762 1.00 97.75 193 LEU A O 1
ATOM 1449 N N . ILE A 1 194 ? 7.294 -2.840 -20.695 1.00 98.12 194 ILE A N 1
ATOM 1450 C CA . ILE A 1 194 ? 5.901 -3.302 -20.658 1.00 98.12 194 ILE A CA 1
ATOM 1451 C C . ILE A 1 194 ? 5.669 -4.155 -19.411 1.00 98.12 194 ILE A C 1
ATOM 1453 O O . ILE A 1 194 ? 4.707 -3.912 -18.683 1.00 98.12 194 ILE A O 1
ATOM 1457 N N . ALA A 1 195 ? 6.566 -5.101 -19.112 1.00 98.12 195 ALA A N 1
ATOM 1458 C CA . ALA A 1 195 ? 6.479 -5.920 -17.906 1.00 98.12 195 ALA A CA 1
ATOM 1459 C C . ALA A 1 195 ? 6.492 -5.054 -16.635 1.00 98.12 195 ALA A C 1
ATOM 1461 O O . ALA A 1 195 ? 5.640 -5.226 -15.764 1.00 98.12 195 ALA A O 1
ATOM 1462 N N . TYR A 1 196 ? 7.392 -4.070 -16.553 1.00 98.19 196 TYR A N 1
ATOM 1463 C CA . TYR A 1 196 ? 7.482 -3.126 -15.437 1.00 98.19 196 TYR A CA 1
ATOM 1464 C C . TYR A 1 196 ? 6.189 -2.320 -15.220 1.00 98.19 196 TYR A C 1
ATOM 1466 O O . TYR A 1 196 ? 5.719 -2.178 -14.079 1.00 98.19 196 TYR A O 1
ATOM 1474 N N . CYS A 1 197 ? 5.583 -1.841 -16.308 1.00 98.12 197 CYS A N 1
ATOM 1475 C CA . CYS A 1 197 ? 4.293 -1.151 -16.295 1.00 98.12 197 CYS A CA 1
ATOM 1476 C C . CYS A 1 197 ? 3.124 -2.097 -15.970 1.00 98.12 197 CYS A C 1
ATOM 1478 O O . CYS A 1 197 ? 2.162 -1.677 -15.331 1.00 98.12 197 CYS A O 1
ATOM 1480 N N . ALA A 1 198 ? 3.207 -3.378 -16.342 1.00 98.12 198 ALA A N 1
ATOM 1481 C CA . ALA A 1 198 ? 2.168 -4.378 -16.090 1.00 98.12 198 ALA A CA 1
ATOM 1482 C C . ALA A 1 198 ? 2.138 -4.895 -14.641 1.00 98.12 198 ALA A C 1
ATOM 1484 O O . ALA A 1 198 ? 1.094 -5.362 -14.184 1.00 98.12 198 ALA A O 1
ATOM 1485 N N . VAL A 1 199 ? 3.244 -4.790 -13.891 1.00 98.12 199 VAL A N 1
ATOM 1486 C CA . VAL A 1 199 ? 3.349 -5.289 -12.504 1.00 98.12 199 VAL A CA 1
ATOM 1487 C C . VAL A 1 199 ? 2.159 -4.893 -11.607 1.00 98.12 199 VAL A C 1
ATOM 1489 O O . VAL A 1 199 ? 1.649 -5.788 -10.938 1.00 98.12 199 VAL A O 1
ATOM 1492 N N . PRO A 1 200 ? 1.657 -3.638 -11.551 1.00 98.12 200 PRO A N 1
ATOM 1493 C CA . PRO A 1 200 ? 0.523 -3.305 -10.688 1.00 98.12 200 PRO A CA 1
ATOM 1494 C C . PRO A 1 200 ? -0.742 -4.080 -11.074 1.00 98.12 200 PRO A C 1
ATOM 1496 O O . PRO A 1 200 ? -1.405 -4.630 -10.202 1.00 98.12 200 PRO A O 1
ATOM 1499 N N . TYR A 1 201 ? -1.041 -4.215 -12.369 1.00 98.44 201 TYR A N 1
ATOM 1500 C CA . TYR A 1 201 ? -2.168 -5.035 -12.819 1.00 98.44 201 TYR A CA 1
ATOM 1501 C C . TYR A 1 201 ? -2.006 -6.489 -12.393 1.00 98.44 201 TYR A C 1
ATOM 1503 O O . TYR A 1 201 ? -2.944 -7.082 -11.872 1.00 98.44 201 TYR A O 1
ATOM 1511 N N . LEU A 1 202 ? -0.806 -7.046 -12.551 1.00 98.19 202 LEU A N 1
ATOM 1512 C CA . LEU A 1 202 ? -0.515 -8.420 -12.151 1.00 98.19 202 LEU A CA 1
ATOM 1513 C C . LEU A 1 202 ? -0.666 -8.635 -10.640 1.00 98.19 202 LEU A C 1
ATOM 1515 O O . LEU A 1 202 ? -1.176 -9.675 -10.232 1.00 98.19 202 LEU A O 1
ATOM 1519 N N . VAL A 1 203 ? -0.250 -7.667 -9.817 1.00 98.06 203 VAL A N 1
ATOM 1520 C CA . VAL A 1 203 ? -0.377 -7.740 -8.354 1.00 98.06 203 VAL A CA 1
ATOM 1521 C C . VAL A 1 203 ? -1.837 -7.653 -7.915 1.00 98.06 203 VAL A C 1
ATOM 1523 O O . VAL A 1 203 ? -2.246 -8.434 -7.059 1.00 98.06 203 VAL A O 1
ATOM 1526 N N . PHE A 1 204 ? -2.620 -6.733 -8.485 1.00 98.00 204 PHE A N 1
ATOM 1527 C CA . PHE A 1 204 ? -3.971 -6.428 -7.998 1.00 98.00 204 PHE A CA 1
ATOM 1528 C C . PHE A 1 204 ? -5.099 -7.180 -8.725 1.00 98.00 204 PHE A C 1
ATOM 1530 O O . PHE A 1 204 ? -6.232 -7.200 -8.238 1.00 98.00 204 PHE A O 1
ATOM 1537 N N . ALA A 1 205 ? -4.822 -7.851 -9.846 1.00 97.12 205 ALA A N 1
ATOM 1538 C CA . ALA A 1 205 ? -5.827 -8.605 -10.596 1.00 97.12 205 ALA A CA 1
ATOM 1539 C C . ALA A 1 205 ? -6.512 -9.687 -9.742 1.00 97.12 205 ALA A C 1
ATOM 1541 O O . ALA A 1 205 ? -5.869 -10.611 -9.231 1.00 97.12 205 ALA A O 1
ATOM 1542 N N . GLY A 1 206 ? -7.841 -9.601 -9.628 1.00 95.69 206 GLY A N 1
ATOM 1543 C CA . GLY A 1 206 ? -8.662 -10.558 -8.877 1.00 95.69 206 GLY A CA 1
ATOM 1544 C C . GLY A 1 206 ? -8.404 -10.561 -7.367 1.00 95.69 206 GLY A C 1
ATOM 1545 O O . GLY A 1 206 ? -8.702 -11.550 -6.706 1.00 95.69 206 GLY A O 1
ATOM 1546 N N . THR A 1 207 ? -7.809 -9.497 -6.825 1.00 95.94 207 THR A N 1
ATOM 1547 C CA . THR A 1 207 ? -7.493 -9.384 -5.394 1.00 95.94 207 THR A CA 1
ATOM 1548 C C . THR A 1 207 ? -8.533 -8.542 -4.660 1.00 95.94 207 THR A C 1
ATOM 1550 O O . THR A 1 207 ? -9.340 -7.853 -5.296 1.00 95.94 207 THR A O 1
ATOM 1553 N N . PRO A 1 208 ? -8.560 -8.583 -3.315 1.00 95.00 208 PRO A N 1
ATOM 1554 C CA . PRO A 1 208 ? -9.526 -7.804 -2.567 1.00 95.00 208 PRO A CA 1
ATOM 1555 C C . PRO A 1 208 ? -9.336 -6.287 -2.696 1.00 95.00 208 PRO A C 1
ATOM 1557 O O . PRO A 1 208 ? -10.327 -5.565 -2.577 1.00 95.00 208 PRO A O 1
ATOM 1560 N N . LEU A 1 209 ? -8.115 -5.829 -2.990 1.00 95.62 209 LEU A N 1
ATOM 1561 C CA . LEU A 1 209 ? -7.782 -4.422 -3.201 1.00 95.62 209 LEU A CA 1
ATOM 1562 C C . LEU A 1 209 ? -8.094 -3.973 -4.630 1.00 95.62 209 LEU A C 1
ATOM 1564 O O . LEU A 1 209 ? -7.813 -4.674 -5.599 1.00 95.62 209 LEU A O 1
ATOM 1568 N N . SER A 1 210 ? -8.605 -2.754 -4.747 1.00 95.06 210 SER A N 1
ATOM 1569 C CA . SER A 1 210 ? -8.870 -2.051 -5.998 1.00 95.06 210 SER A CA 1
ATOM 1570 C C . SER A 1 210 ? -8.258 -0.646 -5.934 1.00 95.06 210 SER A C 1
ATOM 1572 O O . SER A 1 210 ? -8.988 0.328 -5.723 1.00 95.06 210 SER A O 1
ATOM 1574 N N . PRO A 1 211 ? -6.926 -0.514 -6.105 1.00 95.38 211 PRO A N 1
ATOM 1575 C CA . PRO A 1 211 ? -6.246 0.770 -5.989 1.00 95.38 211 PRO A CA 1
ATOM 1576 C C . PRO A 1 211 ? -6.844 1.841 -6.897 1.00 95.38 211 PRO A C 1
ATOM 1578 O O . PRO A 1 211 ? -6.963 1.649 -8.110 1.00 95.38 211 PRO A O 1
ATOM 1581 N N . ARG A 1 212 ? -7.178 3.000 -6.325 1.00 94.38 212 ARG A N 1
ATOM 1582 C CA . ARG A 1 212 ? -7.877 4.080 -7.046 1.00 94.38 212 ARG A CA 1
ATOM 1583 C C . ARG A 1 212 ? -7.102 4.666 -8.229 1.00 94.38 212 ARG A C 1
ATOM 1585 O O . ARG A 1 212 ? -7.694 5.220 -9.147 1.00 94.38 212 ARG A O 1
ATOM 1592 N N . ASP A 1 213 ? -5.776 4.576 -8.202 1.00 95.12 213 ASP A N 1
ATOM 1593 C CA . ASP A 1 213 ? -4.865 5.119 -9.210 1.00 95.12 213 ASP A CA 1
ATOM 1594 C C . ASP A 1 213 ? -4.182 4.022 -10.043 1.00 95.12 213 ASP A C 1
ATOM 1596 O O . ASP A 1 213 ? -3.165 4.292 -10.684 1.00 95.12 213 ASP A O 1
ATOM 1600 N N . LEU A 1 214 ? -4.748 2.804 -10.073 1.00 96.94 214 LEU A N 1
ATOM 1601 C CA . LEU A 1 214 ? -4.153 1.634 -10.727 1.00 96.94 214 LEU A CA 1
ATOM 1602 C C . LEU A 1 214 ? -3.685 1.920 -12.154 1.00 96.94 214 LEU A C 1
ATOM 1604 O O . LEU A 1 214 ? -2.510 1.739 -12.471 1.00 96.94 214 LEU A O 1
ATOM 1608 N N . HIS A 1 215 ? -4.591 2.412 -12.997 1.00 97.38 215 HIS A N 1
ATOM 1609 C CA . HIS A 1 215 ? -4.305 2.641 -14.410 1.00 97.38 215 HIS A CA 1
ATOM 1610 C C . HIS A 1 215 ? -3.262 3.737 -14.622 1.00 97.38 215 HIS A C 1
ATOM 1612 O O . HIS A 1 215 ? -2.311 3.562 -15.383 1.00 97.38 215 HIS A O 1
ATOM 1618 N N . ARG A 1 216 ? -3.408 4.853 -13.902 1.00 96.81 216 ARG A N 1
ATOM 1619 C CA . ARG A 1 216 ? -2.493 5.993 -13.995 1.00 96.81 216 ARG A CA 1
ATOM 1620 C C . ARG A 1 216 ? -1.086 5.600 -13.552 1.00 96.81 216 ARG A C 1
ATOM 1622 O O . ARG A 1 216 ? -0.123 5.895 -14.257 1.00 96.81 216 ARG A O 1
ATOM 1629 N N . THR A 1 217 ? -0.973 4.918 -12.416 1.00 96.38 217 THR A N 1
ATOM 1630 C CA . THR A 1 217 ? 0.314 4.515 -11.842 1.00 96.38 217 THR A CA 1
ATOM 1631 C C . THR A 1 217 ? 0.971 3.391 -12.637 1.00 96.38 217 THR A C 1
ATOM 1633 O O . THR A 1 217 ? 2.194 3.377 -12.735 1.00 96.38 217 THR A O 1
ATOM 1636 N N . ALA A 1 218 ? 0.201 2.494 -13.260 1.00 97.19 218 ALA A N 1
ATOM 1637 C CA . ALA A 1 218 ? 0.735 1.468 -14.156 1.00 97.19 218 ALA A CA 1
ATOM 1638 C C . ALA A 1 218 ? 1.275 2.053 -15.473 1.00 97.19 218 ALA A C 1
ATOM 1640 O O . ALA A 1 218 ? 2.401 1.749 -15.857 1.00 97.19 218 ALA A O 1
ATOM 1641 N N . LEU A 1 219 ? 0.509 2.922 -16.143 1.00 97.06 219 LEU A N 1
ATOM 1642 C CA . LEU A 1 219 ? 0.885 3.476 -17.453 1.00 97.06 219 LEU A CA 1
ATOM 1643 C C . LEU A 1 219 ? 2.005 4.515 -17.359 1.00 97.06 219 LEU A C 1
ATOM 1645 O O . LEU A 1 219 ? 2.927 4.514 -18.168 1.00 97.06 219 LEU A O 1
ATOM 1649 N N . LEU A 1 220 ? 1.949 5.391 -16.354 1.00 97.25 220 LEU A N 1
ATOM 1650 C CA . LEU A 1 220 ? 2.932 6.461 -16.166 1.00 97.25 220 LEU A CA 1
ATOM 1651 C C . LEU A 1 220 ? 4.045 6.066 -15.192 1.00 97.25 220 LEU A C 1
ATOM 1653 O O . LEU A 1 220 ? 4.774 6.929 -14.700 1.00 97.25 220 LEU A O 1
ATOM 1657 N N . ARG A 1 221 ? 4.190 4.770 -14.892 1.00 96.31 221 ARG A N 1
ATOM 1658 C CA . ARG A 1 221 ? 5.131 4.267 -13.888 1.00 96.31 221 ARG A CA 1
ATOM 1659 C C . ARG A 1 221 ? 6.571 4.755 -14.075 1.00 96.31 221 ARG A C 1
ATOM 1661 O O . ARG A 1 221 ? 7.154 5.148 -13.060 1.00 96.31 221 ARG A O 1
ATOM 1668 N N . PRO A 1 222 ? 7.140 4.785 -15.299 1.00 97.12 222 PRO A N 1
ATOM 1669 C CA . PRO A 1 222 ? 8.510 5.250 -15.523 1.00 97.12 222 PRO A CA 1
ATOM 1670 C C . PRO A 1 222 ? 8.756 6.686 -15.046 1.00 97.12 222 PRO A C 1
ATOM 1672 O O . PRO A 1 222 ? 9.849 6.993 -14.587 1.00 97.12 222 PRO A O 1
ATOM 1675 N N . ALA A 1 223 ? 7.728 7.541 -15.083 1.00 97.25 223 ALA A N 1
ATOM 1676 C CA . ALA A 1 223 ? 7.811 8.939 -14.660 1.00 97.25 223 ALA A CA 1
ATOM 1677 C C . ALA A 1 223 ? 7.305 9.164 -13.222 1.00 97.25 223 ALA A C 1
ATOM 1679 O O . ALA A 1 223 ? 7.939 9.859 -12.429 1.00 97.25 223 ALA A O 1
ATOM 1680 N N . LEU A 1 224 ? 6.175 8.555 -12.846 1.00 95.62 224 LEU A N 1
ATOM 1681 C CA . LEU A 1 224 ? 5.569 8.748 -11.523 1.00 95.62 224 LEU A CA 1
ATOM 1682 C C . LEU A 1 224 ? 6.395 8.128 -10.401 1.00 95.62 224 LEU A C 1
ATOM 1684 O O . LEU A 1 224 ? 6.406 8.653 -9.289 1.00 95.62 224 LEU A O 1
ATOM 1688 N N . THR A 1 225 ? 7.090 7.028 -10.673 1.00 95.12 225 THR A N 1
ATOM 1689 C CA . THR A 1 225 ? 7.915 6.353 -9.671 1.00 95.12 225 THR A CA 1
ATOM 1690 C C . THR A 1 225 ? 9.083 7.232 -9.193 1.00 95.12 225 THR A C 1
ATOM 1692 O O . THR A 1 225 ? 9.143 7.486 -7.987 1.00 95.12 225 THR A O 1
ATOM 1695 N N . PRO A 1 226 ? 9.959 7.772 -10.069 1.00 96.38 226 PRO A N 1
ATOM 1696 C CA . PRO A 1 226 ? 11.027 8.670 -9.632 1.00 96.38 226 PRO A CA 1
ATOM 1697 C C . PRO A 1 226 ? 10.494 9.964 -9.021 1.00 96.38 226 PRO A C 1
ATOM 1699 O O . PRO A 1 226 ? 11.013 10.405 -7.996 1.00 96.38 226 PRO A O 1
ATOM 1702 N N . TYR A 1 227 ? 9.405 10.520 -9.562 1.00 95.69 227 TYR A N 1
ATOM 1703 C CA . TYR A 1 227 ? 8.730 11.664 -8.948 1.00 95.69 227 TYR A CA 1
ATOM 1704 C C . TYR A 1 227 ? 8.285 11.363 -7.510 1.00 95.69 227 TYR A C 1
ATOM 1706 O O . TYR A 1 227 ? 8.490 12.169 -6.604 1.00 95.69 227 TYR A O 1
ATOM 1714 N N . THR A 1 228 ? 7.721 10.178 -7.272 1.00 93.81 228 THR A N 1
ATOM 1715 C CA . THR A 1 228 ? 7.295 9.753 -5.936 1.00 93.81 228 THR A CA 1
ATOM 1716 C C . THR A 1 228 ? 8.488 9.573 -5.004 1.00 93.81 228 THR A C 1
ATOM 1718 O O . THR A 1 228 ? 8.396 9.997 -3.856 1.00 93.81 228 THR A O 1
ATOM 1721 N N . TRP A 1 229 ? 9.608 8.995 -5.458 1.00 93.94 229 TRP A N 1
ATOM 1722 C CA . TRP A 1 229 ? 10.825 8.899 -4.638 1.00 93.94 229 TRP A CA 1
ATOM 1723 C C . TRP A 1 229 ? 11.324 10.278 -4.233 1.00 93.94 229 TRP A C 1
ATOM 1725 O O . TRP A 1 229 ? 11.481 10.531 -3.045 1.00 93.94 229 TRP A O 1
ATOM 1735 N N . TRP A 1 230 ? 11.485 11.174 -5.208 1.00 95.25 230 TRP A N 1
ATOM 1736 C CA . TRP A 1 230 ? 11.914 12.549 -4.978 1.00 95.25 230 TRP A CA 1
ATOM 1737 C C . TRP A 1 230 ? 11.022 13.246 -3.951 1.00 95.25 230 TRP A C 1
ATOM 1739 O O . TRP A 1 230 ? 11.510 13.759 -2.950 1.00 95.25 230 TRP A O 1
ATOM 1749 N N . ARG A 1 231 ? 9.698 13.183 -4.133 1.00 93.38 231 ARG A N 1
ATOM 1750 C CA . ARG A 1 231 ? 8.746 13.777 -3.185 1.00 93.38 231 ARG A CA 1
ATOM 1751 C C . ARG A 1 231 ? 8.789 13.120 -1.809 1.00 93.38 231 ARG A C 1
ATOM 1753 O O . ARG A 1 231 ? 8.609 13.827 -0.835 1.00 93.38 231 ARG A O 1
ATOM 1760 N N . THR A 1 232 ? 9.043 11.814 -1.727 1.00 89.94 232 THR A N 1
ATOM 1761 C CA . THR A 1 232 ? 9.186 11.106 -0.440 1.00 89.94 232 THR A CA 1
ATOM 1762 C C . THR A 1 232 ? 10.465 11.526 0.289 1.00 89.94 232 THR A C 1
ATOM 1764 O O . THR A 1 232 ? 10.466 11.602 1.509 1.00 89.94 232 THR A O 1
ATOM 1767 N N . LEU A 1 233 ? 11.551 11.782 -0.447 1.00 90.31 233 LEU A N 1
ATOM 1768 C CA . LEU A 1 233 ? 12.848 12.182 0.108 1.00 90.31 233 LEU A CA 1
ATOM 1769 C C . LEU A 1 233 ? 12.883 13.656 0.531 1.00 90.31 233 LEU A C 1
ATOM 1771 O O . LEU A 1 233 ? 13.611 13.999 1.453 1.00 90.31 233 LEU A O 1
ATOM 1775 N N . VAL A 1 234 ? 12.118 14.509 -0.156 1.00 91.94 234 VAL A N 1
ATOM 1776 C CA . VAL A 1 234 ? 12.029 15.955 0.111 1.00 91.94 234 VAL A CA 1
ATOM 1777 C C . VAL A 1 234 ? 10.902 16.300 1.092 1.00 91.94 234 VAL A C 1
ATOM 1779 O O . VAL A 1 234 ? 10.847 17.422 1.577 1.00 91.94 234 VAL A O 1
ATOM 1782 N N . GLU A 1 235 ? 9.973 15.382 1.377 1.00 86.38 235 GLU A N 1
ATOM 1783 C CA . GLU A 1 235 ? 8.930 15.631 2.375 1.00 86.38 235 GLU A CA 1
ATOM 1784 C C . GLU A 1 235 ? 9.583 15.808 3.750 1.00 86.38 235 GLU A C 1
ATOM 1786 O O . GLU A 1 235 ? 10.190 14.871 4.271 1.00 86.38 235 GLU A O 1
ATOM 1791 N N . ASP A 1 236 ? 9.461 17.015 4.313 1.00 77.25 236 ASP A N 1
ATOM 1792 C CA . ASP A 1 236 ? 9.925 17.315 5.662 1.00 77.25 236 ASP A CA 1
ATOM 1793 C C . ASP A 1 236 ? 9.301 16.299 6.616 1.00 77.25 236 ASP A C 1
ATOM 1795 O O . ASP A 1 236 ? 8.078 16.238 6.785 1.00 77.25 236 ASP A O 1
ATOM 1799 N N . LEU A 1 237 ? 10.148 15.460 7.212 1.00 70.00 237 LEU A N 1
ATOM 1800 C CA . LEU A 1 237 ? 9.718 14.552 8.259 1.00 70.00 237 LEU A CA 1
ATOM 1801 C C . LEU A 1 237 ? 9.194 15.430 9.398 1.00 70.00 237 LEU A C 1
ATOM 1803 O O . LEU A 1 237 ? 9.977 16.219 9.940 1.00 70.00 237 LEU A O 1
ATOM 1807 N N . PRO A 1 238 ? 7.904 15.335 9.776 1.00 63.72 238 PRO A N 1
ATOM 1808 C CA . PRO A 1 238 ? 7.461 16.006 10.981 1.00 63.72 238 PRO A CA 1
ATOM 1809 C C . PRO A 1 238 ? 8.366 15.529 12.124 1.00 63.72 238 PRO A C 1
ATOM 1811 O O . PRO A 1 238 ? 8.698 14.336 12.169 1.00 63.72 238 PRO A O 1
ATOM 1814 N N . PRO A 1 239 ? 8.820 16.434 13.011 1.00 59.84 239 PRO A N 1
ATOM 1815 C CA . PRO A 1 239 ? 9.627 16.035 14.150 1.00 59.84 239 PRO A CA 1
ATOM 1816 C C . PRO A 1 239 ? 8.868 14.930 14.871 1.00 59.84 239 PRO A C 1
ATOM 1818 O O . PRO A 1 239 ? 7.686 15.095 15.178 1.00 59.84 239 PRO A O 1
ATOM 1821 N N . TRP A 1 240 ? 9.533 13.788 15.062 1.00 55.41 240 TRP A N 1
ATOM 1822 C CA . TRP A 1 240 ? 8.949 12.640 15.744 1.00 55.41 240 TRP A CA 1
ATOM 1823 C C . TRP A 1 240 ? 8.226 13.140 16.997 1.00 55.41 240 TRP A C 1
ATOM 1825 O O . TRP A 1 240 ? 8.855 13.895 17.756 1.00 55.41 240 TRP A O 1
ATOM 1835 N N . PRO A 1 241 ? 6.940 12.791 17.211 1.00 55.44 241 PRO A N 1
ATOM 1836 C CA . PRO A 1 241 ? 6.260 13.194 18.423 1.00 55.44 241 PRO A CA 1
ATOM 1837 C C . PRO A 1 241 ? 7.103 12.679 19.583 1.00 55.44 241 PRO A C 1
ATOM 1839 O O . PRO A 1 241 ? 7.241 11.472 19.793 1.00 55.44 241 PRO A O 1
ATOM 1842 N N . ARG A 1 242 ? 7.759 13.606 20.296 1.00 55.81 242 ARG A N 1
ATOM 1843 C CA . ARG A 1 242 ? 8.465 13.259 21.526 1.00 55.81 242 ARG A CA 1
ATOM 1844 C C . ARG A 1 242 ? 7.438 12.534 22.389 1.00 55.81 242 ARG A C 1
ATOM 1846 O O . ARG A 1 242 ? 6.297 13.004 22.418 1.00 55.81 242 ARG A O 1
ATOM 1853 N N . PRO A 1 243 ? 7.802 11.415 23.042 1.00 50.81 243 PRO A N 1
ATOM 1854 C CA . PRO A 1 243 ? 6.883 10.728 23.932 1.00 50.81 243 PRO A CA 1
ATOM 1855 C C . PRO A 1 243 ? 6.241 11.785 24.822 1.00 50.81 243 PRO A C 1
ATOM 1857 O O . PRO A 1 243 ? 6.958 12.490 25.538 1.00 50.81 243 PRO A O 1
ATOM 1860 N N . LEU A 1 244 ? 4.924 11.977 24.694 1.00 50.00 244 LEU A N 1
ATOM 1861 C CA . LEU A 1 244 ? 4.236 12.904 25.576 1.00 50.00 244 LEU A CA 1
ATOM 1862 C C . LEU A 1 244 ? 4.547 12.428 26.999 1.00 50.00 244 LEU A C 1
ATOM 1864 O O . LEU A 1 244 ? 4.477 11.215 27.243 1.00 50.00 244 LEU A O 1
ATOM 1868 N N . PRO A 1 245 ? 4.969 13.326 27.909 1.00 54.28 245 PRO A N 1
ATOM 1869 C CA . PRO A 1 245 ? 5.232 12.936 29.283 1.00 54.28 245 PRO A CA 1
ATOM 1870 C C . PRO A 1 245 ? 4.003 12.184 29.787 1.00 54.28 245 PRO A C 1
ATOM 1872 O O . PRO A 1 245 ? 2.878 12.656 29.600 1.00 54.28 245 PRO A O 1
ATOM 1875 N N . ARG A 1 246 ? 4.219 10.975 30.334 1.00 60.06 246 ARG A N 1
ATOM 1876 C CA . ARG A 1 246 ? 3.140 10.157 30.902 1.00 60.06 246 ARG A CA 1
ATOM 1877 C C . ARG A 1 246 ? 2.318 11.078 31.795 1.00 60.06 246 ARG A C 1
ATOM 1879 O O . ARG A 1 246 ? 2.874 11.682 32.711 1.00 60.06 246 ARG A O 1
ATOM 1886 N N . ARG A 1 247 ? 1.022 11.234 31.503 1.00 56.44 247 ARG A N 1
ATOM 1887 C CA . ARG A 1 247 ? 0.138 11.905 32.457 1.00 56.44 247 ARG A CA 1
ATOM 1888 C C . ARG A 1 247 ? 0.242 11.105 33.758 1.00 56.44 247 ARG A C 1
ATOM 1890 O O . ARG A 1 247 ? 0.081 9.886 33.683 1.00 56.44 247 ARG A O 1
ATOM 1897 N N . PRO A 1 248 ? 0.547 11.743 34.901 1.00 58.44 248 PRO A N 1
ATOM 1898 C CA . PRO A 1 248 ? 0.543 11.041 36.174 1.00 58.44 248 PRO A CA 1
ATOM 1899 C C . PRO A 1 248 ? -0.831 10.394 36.340 1.00 58.44 248 PRO A C 1
ATOM 1901 O O . PRO A 1 248 ? -1.864 11.039 36.115 1.00 58.44 248 PRO A O 1
ATOM 1904 N N . ARG A 1 249 ? -0.827 9.091 36.627 1.00 64.31 249 ARG A N 1
ATOM 1905 C CA . ARG A 1 249 ? -2.043 8.331 36.906 1.00 64.31 249 ARG A CA 1
ATOM 1906 C C . ARG A 1 249 ? -2.694 9.012 38.108 1.00 64.31 249 ARG A C 1
ATOM 1908 O O . ARG A 1 249 ? -2.011 9.286 39.087 1.00 64.31 249 ARG A O 1
ATOM 1915 N N . LYS A 1 250 ? -3.990 9.331 38.033 1.00 67.31 250 LYS A N 1
ATOM 1916 C CA . LYS A 1 250 ? -4.699 10.053 39.110 1.00 67.31 250 LYS A CA 1
ATOM 1917 C C . LYS A 1 250 ? -4.775 9.275 40.437 1.00 67.31 250 LYS A C 1
ATOM 1919 O O . LYS A 1 250 ? -5.250 9.836 41.415 1.00 67.31 250 LYS A O 1
ATOM 1924 N N . ASP A 1 251 ? -4.257 8.048 40.466 1.00 72.44 251 ASP A N 1
ATOM 1925 C CA . ASP A 1 251 ? -4.403 7.093 41.561 1.00 72.44 251 ASP A CA 1
ATOM 1926 C C . ASP A 1 251 ? -3.055 6.639 42.159 1.00 72.44 251 ASP A C 1
ATOM 1928 O O . ASP A 1 251 ? -3.009 5.614 42.833 1.00 72.44 251 ASP A O 1
ATOM 1932 N N . GLU A 1 252 ? -1.949 7.352 41.911 1.00 48.22 252 GLU A N 1
ATOM 1933 C CA . GLU A 1 252 ? -0.708 7.159 42.682 1.00 48.22 252 GLU A CA 1
ATOM 1934 C C . GLU A 1 252 ? -0.738 8.073 43.926 1.00 48.22 252 GLU A C 1
ATOM 1936 O O . GLU A 1 252 ? -0.701 9.296 43.757 1.00 48.22 252 GLU A O 1
ATOM 1941 N N . PRO A 1 253 ? -0.890 7.513 45.146 1.00 61.94 253 PRO A N 1
ATOM 1942 C CA . PRO A 1 253 ? -0.914 8.270 46.399 1.00 61.94 253 PRO A CA 1
ATOM 1943 C C . PRO A 1 253 ? 0.451 8.850 46.791 1.00 61.94 253 PRO A C 1
ATOM 1945 O O . PRO A 1 253 ? 1.491 8.248 46.436 1.00 61.94 253 PRO A O 1
#

Organism: NCBI:txid2650748

Sequence (253 aa):
MIAVPALVAAGLVADAMRLRRRLARFHRLPQPRRAAPLSWEGLRESAGYDVIGADGAVISANVRHAAIAHARDTGLDVLGLIPADLPVTRALDMLRHTRDAGFAAVVHTELLDDAYTGDYTSTMARLRHHDADTDHVVVPCHLTPRSPAYKGRAAWLHGLGVPLAQAVVPSILAMALVLAALAADPQWGPVALIAYCAVPYLVFAGTPLSPRDLHRTALLRPALTPYTWWRTLVEDLPPWPRPLPRRPRKDEP